Protein AF-V7HBQ2-F1 (afdb_monomer_lite)

Sequence (238 aa):
MDIHRTFAEVVVWEGGRLRHHGRVGMTRSGLEGFGRSLRRTVEVDVEATGNAMAVVRLLSPYVGRVIVANPMQMKAIAHAMIKTDKIDAGVLAQLHASGFLPEVWVPDERTERLRRLVARRNQVVRHRTRVKNEVHGILQAHLVPKGPHADLFSNRGAPGSSGRCFPTTSGPLSPATSGTSIAWPRIWLTSIATSPGQRLMMRKSGAFRRSPASMSSSRAVSSPRSATSGGSANRRSW

pLDDT: mean 71.41, std 26.7, range [25.83, 97.94]

Secondary structure (DSSP, 8-state):
-EE-SSEEEEEEEETTEEEEEEEEESSHHHHHHHHHHS-TT-EEEEE--TTHHHHHHHHTTTSSEEEEE-HHHHHHHSTT----HHHHHHHHHHHHHTT---EEPPPPHHHHHHHHHHHHHHHHHHHHHHHHHHHHHHHHHTTPPPPSSS-TTSTTTSTTSS---S---S------------PPP-----------------------------------------------------

Foldseek 3Di:
DEDDDFWAFDWDQDPNDIDGPGIFTPDLCRLLVVLQVDAQADEAEYEPDPCLVVSQVSNVVRYVYYWYAYPVVLCVVVPPDDDDSNVSNRSQNVCVVVVNGHTDDDDDPVVVVVVVVVVVVVVVVVVVVVVQVVVVVVCVVVVNDDPPDPGCPPPCNDPPNDPDDDPDPDDDDDDDDDDDDDDDDPDDDDDPDDDDDDDPDDDDDDDDDDDDDDDDDDDDDDDDDDDDDDDDDDDDDD

Structure (mmCIF, N/CA/C/O backbone):
data_AF-V7HBQ2-F1
#
_entry.id   AF-V7HBQ2-F1
#
loop_
_atom_site.group_PDB
_atom_site.id
_atom_site.type_symbol
_atom_site.label_atom_id
_atom_site.label_alt_id
_atom_site.label_comp_id
_atom_site.label_asym_id
_atom_site.label_entity_id
_atom_site.label_seq_id
_atom_site.pdbx_PDB_ins_code
_atom_site.Cartn_x
_atom_site.Cartn_y
_atom_site.Cartn_z
_atom_site.occupancy
_atom_site.B_iso_or_equiv
_atom_site.auth_seq_id
_atom_site.auth_comp_id
_atom_site.auth_asym_id
_atom_site.auth_atom_id
_atom_site.pdbx_PDB_model_num
ATOM 1 N N . MET A 1 1 ? -2.490 1.677 11.645 1.00 92.69 1 MET A N 1
ATOM 2 C CA . MET A 1 1 ? -1.171 1.010 11.715 1.00 92.69 1 MET A CA 1
ATOM 3 C C . MET A 1 1 ? -0.204 1.764 10.822 1.00 92.69 1 MET A C 1
ATOM 5 O O . MET A 1 1 ? -0.543 2.000 9.666 1.00 92.69 1 MET A O 1
ATOM 9 N N . ASP A 1 2 ? 0.974 2.112 11.333 1.00 91.31 2 ASP A N 1
ATOM 10 C CA . ASP A 1 2 ? 2.070 2.624 10.501 1.00 91.31 2 ASP A CA 1
ATOM 11 C C . ASP A 1 2 ? 2.998 1.466 10.104 1.00 91.31 2 ASP A C 1
ATOM 13 O O . ASP A 1 2 ? 3.387 0.659 10.951 1.00 91.31 2 ASP A O 1
ATOM 17 N N . ILE A 1 3 ? 3.278 1.313 8.808 1.00 91.81 3 ILE A N 1
ATOM 18 C CA . ILE A 1 3 ? 3.953 0.131 8.251 1.00 91.81 3 ILE A CA 1
ATOM 19 C C . ILE A 1 3 ? 5.409 0.461 7.926 1.00 91.81 3 ILE A C 1
ATOM 21 O O . ILE A 1 3 ? 5.693 1.228 7.005 1.00 91.81 3 ILE A O 1
ATOM 25 N N . HIS A 1 4 ? 6.336 -0.257 8.562 1.00 90.00 4 HIS A N 1
ATOM 26 C CA . HIS A 1 4 ? 7.754 -0.250 8.208 1.00 90.00 4 HIS A CA 1
ATOM 27 C C . HIS A 1 4 ? 8.180 -1.570 7.560 1.00 90.00 4 HIS A C 1
ATOM 29 O O . HIS A 1 4 ? 7.403 -2.499 7.337 1.00 90.00 4 HIS A O 1
ATOM 35 N N . ARG A 1 5 ? 9.470 -1.659 7.223 1.00 88.69 5 ARG A N 1
ATOM 36 C CA . ARG A 1 5 ? 10.040 -2.836 6.560 1.00 88.69 5 ARG A CA 1
ATOM 37 C C . ARG A 1 5 ? 9.989 -4.098 7.427 1.00 88.69 5 ARG A C 1
ATOM 39 O O . ARG A 1 5 ? 9.797 -5.179 6.882 1.00 88.69 5 ARG A O 1
ATOM 46 N N . THR A 1 6 ? 10.217 -3.976 8.735 1.00 92.75 6 THR A N 1
ATOM 47 C CA . THR A 1 6 ? 10.392 -5.119 9.655 1.00 92.75 6 THR A CA 1
ATOM 48 C C . THR A 1 6 ? 9.341 -5.187 10.757 1.00 92.75 6 THR A C 1
ATOM 50 O O . THR A 1 6 ? 9.130 -6.258 11.324 1.00 92.75 6 THR A O 1
ATOM 53 N N . PHE A 1 7 ? 8.630 -4.094 11.022 1.00 93.94 7 PHE A N 1
ATOM 54 C CA . PHE A 1 7 ? 7.538 -4.035 11.986 1.00 93.94 7 PHE A CA 1
ATOM 55 C C . PHE A 1 7 ? 6.457 -3.055 11.524 1.00 93.94 7 PHE A C 1
ATOM 57 O O . PHE A 1 7 ? 6.693 -2.233 10.642 1.00 93.94 7 PHE A O 1
ATOM 64 N N . ALA A 1 8 ? 5.281 -3.147 12.131 1.00 94.31 8 ALA A N 1
ATOM 65 C CA . ALA A 1 8 ? 4.231 -2.150 12.045 1.00 94.31 8 ALA A CA 1
ATOM 66 C C . ALA A 1 8 ? 3.909 -1.627 13.448 1.00 94.31 8 ALA A C 1
ATOM 68 O O . ALA A 1 8 ? 3.770 -2.420 14.385 1.00 94.31 8 ALA A O 1
ATOM 69 N N . GLU A 1 9 ? 3.804 -0.310 13.592 1.00 95.25 9 GLU A N 1
ATOM 70 C CA . GLU A 1 9 ? 3.371 0.341 14.826 1.00 95.25 9 GLU A CA 1
ATOM 71 C C . GLU A 1 9 ? 1.836 0.358 14.875 1.00 95.25 9 GLU A C 1
ATOM 73 O O . GLU A 1 9 ? 1.159 0.763 13.920 1.00 95.25 9 GLU A O 1
ATOM 78 N N . VAL A 1 10 ? 1.268 -0.113 15.985 1.00 95.75 10 VAL A N 1
ATOM 79 C CA . VAL A 1 10 ? -0.178 -0.268 16.157 1.00 95.75 10 VAL A CA 1
ATOM 80 C C . VAL A 1 10 ? -0.670 0.643 17.270 1.00 95.75 10 VAL A C 1
ATOM 82 O O . VAL A 1 10 ? -0.227 0.581 18.421 1.00 95.75 10 VAL A O 1
ATOM 85 N N . VAL A 1 11 ? -1.643 1.469 16.910 1.00 95.31 11 VAL A N 1
ATOM 86 C CA . VAL A 1 11 ? -2.411 2.314 17.817 1.00 95.31 11 VAL A CA 1
ATOM 87 C C . VAL A 1 11 ? -3.880 2.009 17.569 1.00 95.31 11 VAL A C 1
ATOM 89 O O . VAL A 1 11 ? -4.290 1.826 16.423 1.00 95.31 11 VAL A O 1
ATOM 92 N N . VAL A 1 12 ? -4.642 1.909 18.651 1.00 95.00 12 VAL A N 1
ATOM 93 C CA . VAL A 1 12 ? -6.067 1.582 18.643 1.00 95.00 12 VAL A CA 1
ATOM 94 C C . VAL A 1 12 ? -6.841 2.812 19.088 1.00 95.00 12 VAL A C 1
ATOM 96 O O . VAL A 1 12 ? -6.471 3.458 20.069 1.00 95.00 12 VAL A O 1
ATOM 99 N N . TRP A 1 13 ? -7.913 3.128 18.371 1.00 93.50 13 TRP A N 1
ATOM 100 C CA . TRP A 1 13 ? -8.905 4.104 18.798 1.00 93.50 13 TRP A CA 1
ATOM 101 C C . TRP A 1 13 ? -10.105 3.367 19.390 1.00 93.50 13 TRP A C 1
ATOM 103 O O . TRP A 1 13 ? -10.767 2.602 18.695 1.00 93.50 13 TRP A O 1
ATOM 113 N N . GLU A 1 14 ? -10.376 3.576 20.676 1.00 91.12 14 GLU A N 1
ATOM 114 C CA . GLU A 1 14 ? -11.465 2.910 21.394 1.00 91.12 14 GLU A CA 1
ATOM 115 C C . GLU A 1 14 ? -12.074 3.883 22.409 1.00 91.12 14 GLU A C 1
ATOM 117 O O . GLU A 1 14 ? -11.353 4.543 23.158 1.00 91.12 14 GLU A O 1
ATOM 122 N N . GLY A 1 15 ? -13.405 4.011 22.419 1.00 88.12 15 GLY A N 1
ATOM 123 C CA . GLY A 1 15 ? -14.107 4.872 23.381 1.00 88.12 15 GLY A CA 1
ATOM 124 C C . GLY A 1 15 ? -13.675 6.345 23.342 1.00 88.12 15 GLY A C 1
ATOM 125 O O . GLY A 1 15 ? -13.592 6.987 24.385 1.00 88.12 15 GLY A O 1
ATOM 126 N N . GLY A 1 16 ? -13.336 6.868 22.158 1.00 89.81 16 GLY A N 1
ATOM 127 C CA . GLY A 1 16 ? -12.889 8.255 21.989 1.00 89.81 16 GLY A CA 1
ATOM 128 C C . GLY A 1 16 ? -11.446 8.525 22.432 1.00 89.81 16 GLY A C 1
ATOM 129 O O . GLY A 1 16 ? -11.057 9.684 22.566 1.00 89.81 16 GLY A O 1
ATOM 130 N N . ARG A 1 17 ? -10.649 7.482 22.706 1.00 92.00 17 ARG A N 1
ATOM 131 C CA . ARG A 1 17 ? -9.264 7.618 23.176 1.00 92.00 17 ARG A CA 1
ATOM 132 C C . ARG A 1 17 ? -8.312 6.771 22.343 1.00 92.00 17 ARG A C 1
ATOM 134 O O . ARG A 1 17 ? -8.614 5.637 21.977 1.00 92.00 17 ARG A O 1
ATOM 141 N N . LEU A 1 18 ? -7.115 7.311 22.112 1.00 92.81 18 LEU A N 1
ATOM 142 C CA . LEU A 1 18 ? -5.998 6.553 21.558 1.00 92.81 18 LEU A CA 1
ATOM 143 C C . LEU A 1 18 ? -5.339 5.702 22.639 1.00 92.81 18 LEU A C 1
ATOM 145 O O . LEU A 1 18 ? -4.988 6.193 23.715 1.00 92.81 18 LEU A O 1
ATOM 149 N N . ARG A 1 19 ? -5.108 4.432 22.317 1.00 93.25 19 ARG A N 1
ATOM 150 C CA . ARG A 1 19 ? -4.337 3.493 23.128 1.00 93.25 19 ARG A CA 1
ATOM 151 C C . ARG A 1 19 ? -3.225 2.891 22.288 1.00 93.25 19 ARG A C 1
ATOM 153 O O . ARG A 1 19 ? -3.450 2.386 21.190 1.00 93.25 19 ARG A O 1
ATOM 160 N N . HIS A 1 20 ? -2.006 2.933 22.813 1.00 92.44 20 HIS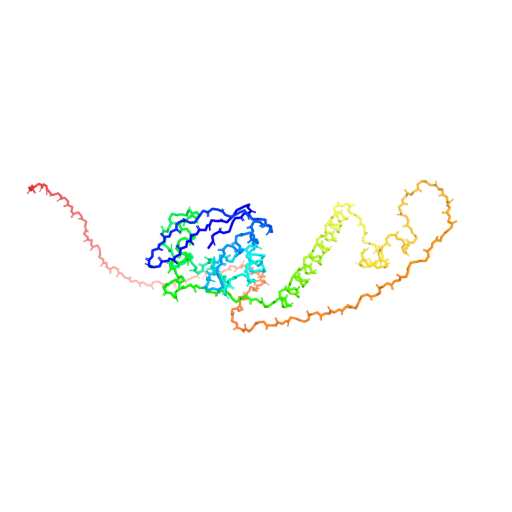 A N 1
ATOM 161 C CA . HIS A 1 20 ? -0.873 2.271 22.180 1.00 92.44 20 HIS A CA 1
ATOM 162 C C . HIS A 1 20 ? -1.001 0.756 22.366 1.00 92.44 20 HIS A C 1
ATOM 164 O O . HIS A 1 20 ? -1.112 0.287 23.495 1.00 92.44 20 HIS A O 1
ATOM 170 N N . HIS A 1 21 ? -1.016 0.006 21.263 1.00 92.94 21 HIS A N 1
ATOM 171 C CA . HIS A 1 21 ? -1.095 -1.457 21.293 1.00 92.94 21 HIS A CA 1
ATOM 172 C C . HIS A 1 21 ? 0.298 -2.100 21.249 1.00 92.94 21 HIS A C 1
ATOM 174 O O . HIS A 1 21 ? 0.517 -3.147 21.849 1.00 92.94 21 HIS A O 1
ATOM 180 N N . GLY A 1 22 ? 1.252 -1.473 20.554 1.00 94.25 22 GLY A N 1
ATOM 181 C CA . GLY A 1 22 ? 2.624 -1.965 20.428 1.00 94.25 22 GLY A CA 1
ATOM 182 C C . GLY A 1 22 ? 3.035 -2.208 18.981 1.00 94.25 22 GLY A C 1
ATOM 183 O O . GLY A 1 22 ? 2.469 -1.632 18.053 1.00 94.25 22 GLY A O 1
ATOM 184 N N . ARG A 1 23 ? 4.040 -3.067 18.792 1.00 96.25 23 ARG A N 1
ATOM 185 C CA . ARG A 1 23 ? 4.597 -3.411 17.478 1.00 96.25 23 ARG A CA 1
ATOM 186 C C . ARG A 1 23 ? 4.202 -4.814 17.053 1.00 96.25 23 ARG A C 1
ATOM 188 O O . ARG A 1 23 ? 4.234 -5.743 17.854 1.00 96.25 23 ARG A O 1
ATOM 195 N N . VAL A 1 24 ? 3.914 -4.971 15.767 1.00 96.50 24 VAL A N 1
ATOM 196 C CA . VAL A 1 24 ? 3.675 -6.267 15.121 1.00 96.50 24 VAL A CA 1
ATOM 197 C C . VAL A 1 24 ? 4.797 -6.529 14.125 1.00 96.50 24 VAL A C 1
ATOM 199 O O . VAL A 1 24 ? 5.139 -5.655 13.333 1.00 96.50 24 VAL A O 1
ATOM 202 N N . GLY A 1 25 ? 5.389 -7.723 14.146 1.00 96.25 25 GLY A N 1
ATOM 203 C CA . GLY A 1 25 ? 6.430 -8.093 13.186 1.00 96.25 25 GLY A CA 1
ATOM 204 C C . GLY A 1 25 ? 5.887 -8.144 11.756 1.00 96.25 25 GLY A C 1
ATOM 205 O O . GLY A 1 25 ? 4.840 -8.746 11.513 1.00 96.25 25 GLY A O 1
ATOM 206 N N . MET A 1 26 ? 6.614 -7.559 10.796 1.00 95.69 26 MET A N 1
ATOM 207 C CA . MET A 1 26 ? 6.220 -7.541 9.380 1.00 95.69 26 MET A CA 1
ATOM 208 C C . MET A 1 26 ? 6.564 -8.844 8.653 1.00 95.69 26 MET A C 1
ATOM 210 O O . MET A 1 26 ? 7.211 -8.870 7.607 1.00 95.69 26 MET A O 1
ATOM 214 N N . THR A 1 27 ? 6.101 -9.948 9.230 1.00 96.06 27 THR A N 1
ATOM 215 C CA . THR A 1 27 ? 6.162 -11.294 8.668 1.00 96.06 27 THR A CA 1
ATOM 216 C C . THR A 1 27 ? 4.746 -11.819 8.462 1.00 96.06 27 THR A C 1
ATOM 218 O O . THR A 1 27 ? 3.784 -11.326 9.054 1.00 96.06 27 THR A O 1
ATOM 221 N N . ARG A 1 28 ? 4.604 -12.853 7.628 1.00 95.50 28 ARG A N 1
ATOM 222 C CA . ARG A 1 28 ? 3.308 -13.504 7.418 1.00 95.50 28 ARG A CA 1
ATOM 223 C C . ARG A 1 28 ? 2.720 -14.030 8.729 1.00 95.50 28 ARG A C 1
ATOM 225 O O . ARG A 1 28 ? 1.579 -13.720 9.045 1.00 95.50 28 ARG A O 1
ATOM 232 N N . SER A 1 29 ? 3.511 -14.777 9.498 1.00 96.94 29 SER A N 1
ATOM 233 C CA . SER A 1 29 ? 3.087 -15.334 10.785 1.00 96.94 29 SER A CA 1
ATOM 234 C C . SER A 1 29 ? 2.783 -14.251 11.820 1.00 96.94 29 SER A C 1
ATOM 236 O O . SER A 1 29 ? 1.817 -14.393 12.563 1.00 96.94 29 SER A O 1
ATOM 238 N N . GLY A 1 30 ? 3.554 -13.157 11.842 1.00 96.94 30 GLY A N 1
ATOM 239 C CA . GLY A 1 30 ? 3.322 -12.023 12.737 1.00 96.94 30 GLY A CA 1
ATOM 240 C C . GLY A 1 30 ? 1.986 -11.336 12.466 1.00 96.94 30 GLY A C 1
ATOM 241 O O . GLY A 1 30 ? 1.198 -11.138 13.389 1.00 96.94 30 GLY A O 1
ATOM 242 N N . LEU A 1 31 ? 1.689 -11.045 11.197 1.00 97.19 31 LEU A N 1
ATOM 243 C CA . LEU A 1 31 ? 0.409 -10.453 10.806 1.00 97.19 31 LEU A CA 1
ATOM 244 C C . LEU A 1 31 ? -0.772 -11.402 10.987 1.00 97.19 31 LEU A C 1
ATOM 246 O O . LEU A 1 31 ? -1.817 -10.963 11.446 1.00 97.19 31 LEU A O 1
ATOM 250 N N . GLU A 1 32 ? -0.637 -12.683 10.640 1.00 97.12 32 GLU A N 1
ATOM 251 C CA . GLU A 1 32 ? -1.711 -13.660 10.860 1.00 97.12 32 GLU A CA 1
ATOM 252 C C . GLU A 1 32 ? -1.978 -13.865 12.357 1.00 97.12 32 GLU A C 1
ATOM 254 O O . GLU A 1 32 ? -3.132 -13.945 12.769 1.00 97.12 32 GLU A O 1
ATOM 259 N N . GLY A 1 33 ? -0.927 -13.917 13.183 1.00 97.44 33 GLY A N 1
ATOM 260 C CA . GLY A 1 33 ? -1.044 -13.977 14.641 1.00 97.44 33 GLY A CA 1
ATOM 261 C C . GLY A 1 33 ? -1.755 -12.751 15.208 1.00 97.44 33 GLY A C 1
ATOM 262 O O . GLY A 1 33 ? -2.699 -12.895 15.981 1.00 97.44 33 GLY A O 1
ATOM 263 N N . PHE A 1 34 ? -1.363 -11.556 14.759 1.00 97.12 34 PHE A N 1
ATOM 264 C CA . PHE A 1 34 ? -2.057 -10.319 15.109 1.00 97.12 34 PHE A CA 1
ATOM 265 C C . PHE A 1 34 ? -3.517 -10.343 14.643 1.00 97.12 34 PHE A C 1
ATOM 267 O O . PHE A 1 34 ? -4.410 -10.101 15.446 1.00 97.12 34 PHE A O 1
ATOM 274 N N . GLY A 1 35 ? -3.782 -10.732 13.395 1.00 97.06 35 GLY A N 1
ATOM 275 C CA . GLY A 1 35 ? -5.132 -10.850 12.845 1.00 97.06 35 GLY A CA 1
ATOM 276 C C . GLY A 1 35 ? -6.031 -11.762 13.680 1.00 97.06 35 GLY A C 1
ATOM 277 O O . GLY A 1 35 ? -7.140 -11.366 14.020 1.00 97.06 35 GLY A O 1
ATOM 278 N N . ARG A 1 36 ? -5.541 -12.933 14.112 1.00 97.31 36 ARG A N 1
ATOM 279 C CA . ARG A 1 36 ? -6.297 -13.854 14.987 1.00 97.31 36 ARG A CA 1
ATOM 280 C C . ARG A 1 36 ? -6.658 -13.265 16.354 1.00 97.31 36 ARG A C 1
ATOM 282 O O . ARG A 1 36 ? -7.606 -13.742 16.969 1.00 97.31 36 ARG A O 1
ATOM 289 N N . SER A 1 37 ? -5.916 -12.266 16.831 1.00 95.75 37 SER A N 1
ATOM 290 C CA . SER A 1 37 ? -6.223 -11.559 18.083 1.00 95.75 37 SER A CA 1
ATOM 291 C C . SER A 1 37 ? -7.314 -10.490 17.928 1.00 95.75 37 SER A C 1
ATOM 293 O O . SER A 1 37 ? -7.857 -10.017 18.926 1.00 95.75 37 SER A O 1
ATOM 295 N N . LEU A 1 38 ? -7.654 -10.115 16.690 1.00 95.69 38 LEU A N 1
ATOM 296 C CA . LEU A 1 38 ? -8.652 -9.093 16.380 1.00 95.69 38 LEU A CA 1
ATOM 297 C C . LEU A 1 38 ? -10.051 -9.695 16.197 1.00 95.69 38 LEU A C 1
ATOM 299 O O . LEU A 1 38 ? -10.230 -10.882 15.927 1.00 95.69 38 LEU A O 1
ATOM 303 N N . ARG A 1 39 ? -11.068 -8.837 16.319 1.00 94.12 39 ARG A N 1
ATOM 304 C CA . ARG A 1 39 ? -12.471 -9.177 16.044 1.00 94.12 39 ARG A CA 1
ATOM 305 C C . ARG A 1 39 ? -12.858 -8.721 14.636 1.00 94.12 39 ARG A C 1
ATOM 307 O O . ARG A 1 39 ? -12.354 -7.712 14.152 1.00 94.12 39 ARG A O 1
ATOM 314 N N . ARG A 1 40 ? -13.854 -9.379 14.031 1.00 94.19 40 ARG A N 1
ATOM 315 C CA . ARG A 1 40 ? -14.426 -8.990 12.722 1.00 94.19 40 ARG A CA 1
ATOM 316 C C . ARG A 1 40 ? -15.101 -7.614 12.706 1.00 94.19 40 ARG A C 1
ATOM 318 O O . ARG A 1 40 ? -15.447 -7.128 11.643 1.00 94.19 40 ARG A O 1
ATOM 325 N N . THR A 1 41 ? -15.310 -7.002 13.865 1.00 94.81 41 THR A N 1
ATOM 326 C CA . THR A 1 41 ? -15.839 -5.638 13.994 1.00 94.81 41 THR A CA 1
ATOM 327 C C . THR A 1 41 ? -14.746 -4.574 13.941 1.00 94.81 41 THR A C 1
ATOM 329 O O . THR A 1 41 ? -15.060 -3.393 13.899 1.00 94.81 41 THR A O 1
ATOM 332 N N . VAL A 1 42 ? -13.471 -4.971 13.996 1.00 94.94 42 VAL A N 1
ATOM 333 C CA . VAL A 1 42 ? -12.343 -4.040 13.942 1.00 94.94 42 VAL A CA 1
ATOM 334 C C . VAL A 1 42 ? -12.121 -3.612 12.500 1.00 94.94 42 VAL A C 1
ATOM 336 O O . VAL A 1 42 ? -12.135 -4.440 11.589 1.00 94.94 42 VAL A O 1
ATOM 339 N N . GLU A 1 43 ? -11.858 -2.329 12.308 1.00 96.19 43 GLU A N 1
ATOM 340 C CA . GLU A 1 43 ? -11.337 -1.786 11.062 1.00 96.19 43 GLU A CA 1
ATOM 341 C C . GLU A 1 43 ? -9.859 -1.451 11.250 1.00 96.19 43 GLU A C 1
ATOM 343 O O . GLU A 1 43 ? -9.430 -1.018 12.323 1.00 96.19 43 GLU A O 1
ATOM 348 N N . VAL A 1 44 ? -9.057 -1.734 10.227 1.00 96.31 44 VAL A N 1
ATOM 349 C CA . VAL A 1 44 ? -7.607 -1.546 10.275 1.00 96.31 44 VAL A CA 1
ATOM 350 C C . VAL A 1 44 ? -7.185 -0.570 9.200 1.00 96.31 44 VAL A C 1
ATOM 352 O O . VAL A 1 44 ? -7.227 -0.878 8.012 1.00 96.31 44 VAL A O 1
ATOM 355 N N . ASP A 1 45 ? -6.681 0.571 9.638 1.00 95.12 45 ASP A N 1
ATOM 356 C CA . ASP A 1 45 ? -6.176 1.601 8.745 1.00 95.12 45 ASP A CA 1
ATOM 357 C C . ASP A 1 45 ? -4.682 1.400 8.488 1.00 95.12 45 ASP A C 1
ATOM 359 O O . ASP A 1 45 ? -3.906 1.136 9.416 1.00 95.12 45 ASP A O 1
ATOM 363 N N . VAL A 1 46 ? -4.252 1.564 7.240 1.00 94.62 46 VAL A N 1
ATOM 364 C CA . VAL A 1 46 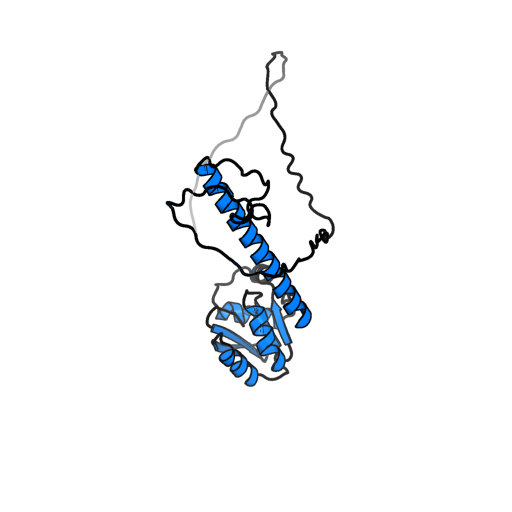? -2.845 1.501 6.826 1.00 94.62 46 VAL A CA 1
ATOM 365 C C . VAL A 1 46 ? -2.521 2.606 5.827 1.00 94.62 46 VAL A C 1
ATOM 367 O O . VAL A 1 46 ? -3.337 2.948 4.980 1.00 94.62 46 VAL A O 1
ATOM 370 N N . GLU A 1 47 ? -1.308 3.149 5.865 1.00 91.69 47 GLU A N 1
ATOM 371 C CA . GLU A 1 47 ? -0.840 4.068 4.823 1.00 91.69 47 GLU A CA 1
ATOM 372 C C . GLU A 1 47 ? -0.568 3.315 3.507 1.00 91.69 47 GLU A C 1
ATOM 374 O O . GLU A 1 47 ? -0.056 2.188 3.516 1.00 91.69 47 GLU A O 1
ATOM 379 N N . ALA A 1 48 ? -0.864 3.943 2.361 1.00 88.31 48 ALA A N 1
ATOM 380 C CA . ALA A 1 48 ? -0.518 3.428 1.036 1.00 88.31 48 ALA A CA 1
ATOM 381 C C . ALA A 1 48 ? 1.008 3.390 0.823 1.00 88.31 48 ALA A C 1
ATOM 383 O O . ALA A 1 48 ? 1.609 4.261 0.193 1.00 88.31 48 ALA A O 1
ATOM 384 N N . THR A 1 49 ? 1.633 2.334 1.334 1.00 86.62 49 THR A N 1
ATOM 385 C CA . THR A 1 49 ? 3.056 2.017 1.187 1.00 86.62 49 THR A CA 1
ATOM 386 C C . THR A 1 49 ? 3.255 0.791 0.293 1.00 86.62 49 THR A C 1
ATOM 388 O O . THR A 1 49 ? 2.308 0.079 -0.052 1.00 86.62 49 THR A O 1
ATOM 391 N N . GLY A 1 50 ? 4.507 0.492 -0.075 1.00 82.88 50 GLY A N 1
ATOM 392 C CA . GLY A 1 50 ? 4.830 -0.652 -0.942 1.00 82.88 50 GLY A CA 1
ATOM 393 C C . GLY A 1 50 ? 4.350 -2.012 -0.410 1.00 82.88 50 GLY A C 1
ATOM 394 O O . GLY A 1 50 ? 4.064 -2.909 -1.202 1.00 82.88 50 GLY A O 1
ATOM 395 N N . ASN A 1 51 ? 4.203 -2.154 0.912 1.00 88.44 51 ASN A N 1
ATOM 396 C CA . ASN A 1 51 ? 3.776 -3.396 1.562 1.00 88.44 51 ASN A CA 1
ATOM 397 C C . ASN A 1 51 ? 2.280 -3.419 1.919 1.00 88.44 51 ASN A C 1
ATOM 399 O O . ASN A 1 51 ? 1.783 -4.466 2.336 1.00 88.44 51 ASN A O 1
ATOM 403 N N . ALA A 1 52 ? 1.547 -2.314 1.734 1.00 92.00 52 ALA A N 1
ATOM 404 C CA . ALA A 1 52 ? 0.163 -2.172 2.193 1.00 92.00 52 ALA A CA 1
ATOM 405 C C . ALA A 1 52 ? -0.755 -3.285 1.668 1.00 92.00 52 ALA A C 1
ATOM 407 O O . ALA A 1 52 ? -1.483 -3.904 2.436 1.00 92.00 52 ALA A O 1
ATOM 408 N N . MET A 1 53 ? -0.647 -3.643 0.384 1.00 91.62 53 MET A N 1
ATOM 409 C CA . MET A 1 53 ? -1.470 -4.717 -0.189 1.00 91.62 53 MET A CA 1
ATOM 410 C C . MET A 1 53 ? -1.182 -6.101 0.408 1.00 91.62 53 MET A C 1
ATOM 412 O O . MET A 1 53 ? -2.056 -6.966 0.415 1.00 91.62 53 MET A O 1
ATOM 416 N N . ALA A 1 54 ? 0.033 -6.344 0.909 1.00 92.44 54 ALA A N 1
ATOM 417 C CA . ALA A 1 54 ? 0.323 -7.578 1.635 1.00 92.44 54 ALA A CA 1
ATOM 418 C C . ALA A 1 54 ? -0.378 -7.603 2.996 1.00 92.44 54 ALA A C 1
ATOM 420 O O . ALA A 1 54 ? -0.914 -8.645 3.367 1.00 92.44 54 ALA A O 1
ATOM 421 N N . VAL A 1 55 ? -0.425 -6.461 3.688 1.00 95.06 55 VAL A N 1
ATOM 422 C CA . VAL A 1 55 ? -1.175 -6.309 4.941 1.00 95.06 55 VAL A CA 1
ATOM 423 C C . VAL A 1 55 ? -2.670 -6.497 4.702 1.00 95.06 55 VAL A C 1
ATOM 425 O O . VAL A 1 55 ? -3.277 -7.305 5.395 1.00 95.06 55 VAL A O 1
ATOM 428 N N . VAL A 1 56 ? -3.232 -5.847 3.673 1.00 94.88 56 VAL A N 1
ATOM 429 C CA . VAL A 1 56 ? -4.633 -6.029 3.253 1.00 94.88 56 VAL A CA 1
ATOM 430 C C . VAL A 1 56 ? -4.947 -7.515 3.095 1.00 94.88 56 VAL A C 1
ATOM 432 O O . VAL A 1 56 ? -5.779 -8.041 3.823 1.00 94.88 56 VAL A O 1
ATOM 435 N N . ARG A 1 57 ? -4.215 -8.235 2.234 1.00 93.00 57 ARG A N 1
ATOM 436 C CA . ARG A 1 57 ? -4.472 -9.668 1.999 1.00 93.00 57 ARG A CA 1
ATOM 437 C C . ARG A 1 57 ? -4.406 -10.526 3.263 1.00 93.00 57 ARG A C 1
ATOM 439 O O . ARG A 1 57 ? -5.159 -11.486 3.371 1.00 93.00 57 ARG A O 1
ATOM 446 N N . LEU A 1 58 ? -3.477 -10.231 4.172 1.00 95.44 58 LEU A N 1
ATOM 447 C CA . LEU A 1 58 ? -3.264 -11.049 5.367 1.00 95.44 58 LEU A CA 1
ATOM 448 C C . LEU A 1 58 ? -4.246 -10.726 6.494 1.00 95.44 58 LEU A C 1
ATOM 450 O O . LEU A 1 58 ? -4.592 -11.632 7.243 1.00 95.44 58 LEU A O 1
ATOM 454 N N . LEU A 1 59 ? -4.702 -9.478 6.618 1.00 96.62 59 LEU A N 1
ATOM 455 C CA . LEU A 1 59 ? -5.607 -9.067 7.694 1.00 96.62 59 LEU A CA 1
ATOM 456 C C . LEU A 1 59 ? -7.086 -9.132 7.304 1.00 96.62 59 LEU A C 1
ATOM 458 O O . LEU A 1 59 ? -7.901 -9.440 8.172 1.00 96.62 59 LEU A O 1
ATOM 462 N N . SER A 1 60 ? -7.442 -8.926 6.029 1.00 95.06 60 SER A N 1
ATOM 463 C CA . SER A 1 60 ? -8.836 -8.954 5.550 1.00 95.06 60 SER A CA 1
ATOM 464 C C . SER A 1 60 ? -9.661 -10.170 6.006 1.00 95.06 60 SER A C 1
ATOM 466 O O . SER A 1 60 ? -10.839 -9.983 6.293 1.00 95.06 60 SER A O 1
ATOM 468 N N . PRO A 1 61 ? -9.117 -11.399 6.135 1.00 95.38 61 PRO A N 1
ATOM 469 C CA . PRO A 1 61 ? -9.896 -12.532 6.637 1.00 95.38 61 PRO A CA 1
ATOM 470 C C . PRO A 1 61 ? -10.344 -12.413 8.102 1.00 95.38 61 PRO A C 1
ATOM 472 O O . PRO A 1 61 ? -11.300 -13.092 8.487 1.00 95.38 61 PRO A O 1
ATOM 475 N N . TYR A 1 62 ? -9.662 -11.597 8.911 1.00 96.88 62 TYR A N 1
ATOM 476 C CA . TYR A 1 62 ? -9.830 -11.525 10.367 1.00 96.88 62 TYR A CA 1
ATOM 477 C C . TYR A 1 62 ? -10.594 -10.284 10.846 1.00 96.88 62 TYR A C 1
ATOM 479 O O . TYR A 1 62 ? -11.217 -10.316 11.906 1.00 96.88 62 TYR A O 1
ATOM 487 N N . VAL A 1 63 ? -10.560 -9.205 10.066 1.00 97.06 63 VAL A N 1
ATOM 488 C CA . VAL A 1 63 ? -11.118 -7.893 10.427 1.00 97.06 63 VAL A CA 1
ATOM 489 C C . VAL A 1 63 ? -12.329 -7.557 9.557 1.00 97.06 63 VAL A C 1
ATOM 491 O O . VAL A 1 63 ? -12.594 -8.248 8.574 1.00 97.06 63 VAL A O 1
ATOM 494 N N . GLY A 1 64 ? -13.083 -6.521 9.918 1.00 96.06 64 GLY A N 1
ATOM 495 C CA . GLY A 1 64 ? -14.238 -6.077 9.132 1.00 96.06 64 GLY A CA 1
ATOM 496 C C . GLY A 1 64 ? -13.804 -5.450 7.814 1.00 96.06 64 GLY A C 1
ATOM 497 O O . GLY A 1 64 ? -14.312 -5.794 6.747 1.00 96.06 64 GLY A O 1
ATOM 498 N N . ARG A 1 65 ? -12.798 -4.574 7.885 1.00 94.94 65 ARG A N 1
ATOM 499 C CA . ARG A 1 65 ? -12.232 -3.891 6.722 1.00 94.94 65 ARG A CA 1
ATOM 500 C C . ARG A 1 65 ? -10.773 -3.524 6.964 1.00 94.94 65 ARG A C 1
ATOM 502 O O . ARG A 1 65 ? -10.381 -3.204 8.083 1.00 94.94 65 ARG A O 1
ATOM 509 N N . VAL A 1 66 ? -9.975 -3.553 5.898 1.00 95.75 66 VAL A N 1
ATOM 510 C CA . VAL A 1 66 ? -8.654 -2.913 5.875 1.00 95.75 66 VAL A CA 1
ATOM 511 C C . VAL A 1 66 ? -8.748 -1.707 4.954 1.00 95.75 66 VAL A C 1
ATOM 513 O O . VAL A 1 66 ? -9.092 -1.857 3.780 1.00 95.75 66 VAL A O 1
ATOM 516 N N . ILE A 1 67 ? -8.462 -0.526 5.485 1.00 95.38 67 ILE A N 1
ATOM 517 C CA . ILE A 1 67 ? -8.596 0.747 4.783 1.00 95.38 67 ILE A CA 1
ATOM 518 C C . ILE A 1 67 ? -7.199 1.268 4.476 1.00 95.38 67 ILE A C 1
ATOM 520 O O . ILE A 1 67 ? -6.324 1.305 5.338 1.00 95.38 67 ILE A O 1
ATOM 524 N N . VAL A 1 68 ? -6.971 1.642 3.220 1.00 95.31 68 VAL A N 1
ATOM 525 C CA . VAL A 1 68 ? -5.676 2.146 2.761 1.00 95.31 68 VAL A CA 1
ATOM 526 C C . VAL A 1 68 ? -5.784 3.655 2.584 1.00 95.31 68 VAL A C 1
ATOM 528 O O . VAL A 1 68 ? -6.556 4.109 1.750 1.00 95.31 68 VAL A O 1
ATOM 531 N N . ALA A 1 69 ? -5.015 4.434 3.337 1.00 93.38 69 ALA A N 1
ATOM 532 C CA . ALA A 1 69 ? -5.043 5.892 3.304 1.00 93.38 69 ALA A CA 1
ATOM 533 C C . ALA A 1 69 ? -4.004 6.476 2.334 1.00 93.38 69 ALA A C 1
ATOM 535 O O . ALA A 1 69 ? -2.890 5.959 2.206 1.00 93.38 69 ALA A O 1
ATOM 536 N N . ASN A 1 70 ? -4.339 7.587 1.673 1.00 90.56 70 ASN A N 1
ATOM 537 C CA . ASN A 1 70 ? -3.432 8.300 0.776 1.00 90.56 70 ASN A CA 1
ATOM 538 C C . ASN A 1 70 ? -2.435 9.162 1.573 1.00 90.56 70 ASN A C 1
ATOM 540 O O . ASN A 1 70 ? -2.829 10.201 2.109 1.00 90.56 70 ASN A O 1
ATOM 544 N N . PRO A 1 71 ? -1.132 8.834 1.575 1.00 84.31 71 PRO A N 1
ATOM 545 C CA . PRO A 1 71 ? -0.146 9.538 2.389 1.00 84.31 71 PRO A CA 1
ATOM 546 C C . PRO A 1 71 ? 0.063 10.999 2.022 1.00 84.31 71 PRO A C 1
ATOM 548 O O . PRO A 1 71 ? 0.387 11.817 2.882 1.00 84.31 71 PRO A O 1
ATOM 551 N N . MET A 1 72 ? -0.085 11.346 0.743 1.00 84.62 72 MET A N 1
ATOM 552 C CA . MET A 1 72 ? 0.121 12.721 0.292 1.00 84.62 72 MET A CA 1
ATOM 553 C C . MET A 1 72 ? -0.995 13.631 0.796 1.00 84.62 72 MET A C 1
ATOM 555 O O . MET A 1 72 ? -0.722 14.728 1.272 1.00 84.62 72 MET A O 1
ATOM 559 N N . GLN A 1 73 ? -2.238 13.153 0.729 1.00 83.94 73 GLN A N 1
ATOM 560 C CA . GLN A 1 73 ? -3.394 13.886 1.243 1.00 83.94 73 GLN A CA 1
ATOM 561 C C . GLN A 1 73 ? -3.389 13.915 2.774 1.00 83.94 73 GLN A C 1
ATOM 563 O O . GLN A 1 73 ? -3.666 14.952 3.362 1.00 83.94 73 GLN A O 1
ATOM 568 N N . MET A 1 74 ? -2.973 12.823 3.420 1.00 83.75 74 MET A N 1
ATOM 569 C CA . MET A 1 74 ? -2.866 12.754 4.878 1.00 83.75 74 MET A CA 1
ATOM 570 C C . MET A 1 74 ? -1.867 13.792 5.420 1.00 83.75 74 MET A C 1
ATOM 572 O O . MET A 1 74 ? -2.197 14.550 6.326 1.00 83.75 74 MET A O 1
ATOM 576 N N . LYS A 1 75 ? -0.691 13.936 4.788 1.00 80.38 75 LYS A N 1
ATOM 577 C CA . LYS A 1 75 ? 0.293 14.984 5.135 1.00 80.38 75 LYS A CA 1
ATOM 578 C C . LYS A 1 75 ? -0.214 16.409 4.916 1.00 80.38 75 LYS A C 1
ATOM 580 O O . LYS A 1 75 ? 0.217 17.303 5.636 1.00 80.38 75 LYS A O 1
ATOM 585 N N . ALA A 1 76 ? -1.090 16.617 3.934 1.00 80.06 76 ALA A N 1
ATOM 586 C CA . ALA A 1 76 ? -1.713 17.915 3.693 1.00 80.06 76 ALA A CA 1
ATOM 587 C C . ALA A 1 76 ? -2.771 18.260 4.756 1.00 80.06 76 ALA A C 1
ATOM 589 O O . ALA A 1 76 ? -2.999 19.427 5.046 1.00 80.06 76 ALA A O 1
ATOM 590 N N . ILE A 1 77 ? -3.408 17.257 5.363 1.00 76.50 77 ILE A N 1
ATOM 591 C CA . ILE A 1 77 ? -4.373 17.459 6.453 1.00 76.50 77 ILE A CA 1
ATOM 592 C C . ILE A 1 77 ? -3.641 17.613 7.794 1.00 76.50 77 ILE A C 1
ATOM 594 O O . ILE A 1 77 ? -3.968 18.484 8.592 1.00 76.50 77 ILE A O 1
ATOM 598 N N . ALA A 1 78 ? -2.601 16.810 8.025 1.00 73.88 78 ALA A N 1
ATOM 599 C CA . ALA A 1 78 ? -1.831 16.770 9.268 1.00 73.88 78 ALA A CA 1
ATOM 600 C C . ALA A 1 78 ? -0.603 17.711 9.267 1.00 73.88 78 ALA A C 1
ATOM 602 O O . ALA A 1 78 ? 0.419 17.402 9.890 1.00 73.88 78 ALA A O 1
ATOM 603 N N . HIS A 1 79 ? -0.678 18.842 8.548 1.00 60.00 79 HIS A N 1
ATOM 604 C CA . HIS A 1 79 ? 0.381 19.855 8.443 1.00 60.00 79 HIS A CA 1
ATOM 605 C C . HIS A 1 79 ? 0.793 20.381 9.834 1.00 60.00 79 HIS A C 1
ATOM 607 O O . HIS A 1 79 ? 0.175 21.316 10.322 1.00 60.00 79 HIS A O 1
ATOM 613 N N . ALA A 1 80 ? 1.812 19.768 10.458 1.00 54.41 80 ALA A N 1
ATOM 614 C CA . ALA A 1 80 ? 2.651 20.265 11.575 1.00 54.41 80 ALA A CA 1
ATOM 615 C C . ALA A 1 80 ? 3.227 19.138 12.457 1.00 54.41 80 ALA A C 1
ATOM 617 O O . ALA A 1 80 ? 3.947 19.419 13.414 1.00 54.41 80 ALA A O 1
ATOM 618 N N . MET A 1 81 ? 2.923 17.865 12.195 1.00 59.31 81 MET A N 1
ATOM 619 C CA . MET A 1 81 ? 3.283 16.826 13.157 1.00 59.31 81 MET A CA 1
ATOM 620 C C . MET A 1 81 ? 4.765 16.445 13.163 1.00 59.31 81 MET A C 1
ATOM 622 O O . MET A 1 81 ? 5.380 16.201 12.123 1.00 59.31 81 MET A O 1
ATOM 626 N N . ILE A 1 82 ? 5.308 16.318 14.378 1.00 65.00 82 ILE A N 1
ATOM 627 C CA . ILE A 1 82 ? 6.585 15.654 14.632 1.00 65.00 82 ILE A CA 1
ATOM 628 C C . ILE A 1 82 ? 6.427 14.194 14.211 1.00 65.00 82 ILE A C 1
ATOM 630 O O . ILE A 1 82 ? 5.654 13.439 14.802 1.00 65.00 82 ILE A O 1
ATOM 634 N N . LYS A 1 83 ? 7.170 13.820 13.171 1.00 65.56 83 LYS A N 1
ATOM 635 C CA . LYS A 1 83 ? 7.100 12.503 12.554 1.00 65.56 83 LYS A CA 1
ATOM 636 C C . LYS A 1 83 ? 7.666 11.439 13.491 1.00 65.56 83 LYS A C 1
ATOM 638 O O . LYS A 1 83 ? 8.881 11.285 13.599 1.00 65.56 83 LYS A O 1
ATOM 643 N N . THR A 1 84 ? 6.786 10.707 14.163 1.00 76.44 84 THR A N 1
ATOM 644 C CA . THR A 1 84 ? 7.145 9.471 14.866 1.00 76.44 84 THR A CA 1
ATOM 645 C C . THR A 1 84 ? 6.102 8.412 14.559 1.00 76.44 84 THR A C 1
ATOM 647 O O . THR A 1 84 ? 4.915 8.725 14.520 1.00 76.44 84 THR A O 1
ATOM 650 N N . ASP A 1 85 ? 6.535 7.162 14.414 1.00 78.62 85 ASP A N 1
ATOM 651 C CA . ASP A 1 85 ? 5.688 6.032 14.001 1.00 78.62 85 ASP A CA 1
ATOM 652 C C . ASP A 1 85 ? 4.401 5.904 14.853 1.00 78.62 85 ASP A C 1
ATOM 654 O O . ASP A 1 85 ? 3.317 5.584 14.363 1.00 78.62 85 ASP A O 1
ATOM 658 N N . LYS A 1 86 ? 4.493 6.217 16.157 1.00 83.12 86 LYS A N 1
ATOM 659 C CA . LYS A 1 86 ? 3.353 6.210 17.094 1.00 83.12 86 LYS A CA 1
ATOM 660 C C . LYS A 1 86 ? 2.372 7.350 16.841 1.00 83.12 86 LYS A C 1
ATOM 662 O O . LYS A 1 86 ? 1.161 7.143 16.904 1.00 83.12 86 LYS A O 1
ATOM 667 N N . ILE A 1 87 ? 2.897 8.551 16.607 1.00 81.12 87 ILE A N 1
ATOM 668 C CA . ILE A 1 87 ? 2.095 9.745 16.329 1.00 81.12 87 ILE A CA 1
ATOM 669 C C . ILE A 1 87 ? 1.410 9.587 14.964 1.00 81.12 87 ILE A C 1
ATOM 671 O O . ILE A 1 87 ? 0.210 9.838 14.862 1.00 81.12 87 ILE A O 1
ATOM 675 N N . ASP A 1 88 ? 2.129 9.076 13.961 1.00 82.94 88 ASP A N 1
ATOM 676 C CA . ASP A 1 88 ? 1.615 8.837 12.609 1.00 82.94 88 ASP A CA 1
ATOM 677 C C . ASP A 1 88 ? 0.472 7.800 12.632 1.00 82.94 88 ASP A C 1
ATOM 679 O O . ASP A 1 88 ? -0.622 8.067 12.123 1.00 82.94 88 ASP A O 1
ATOM 683 N N . ALA A 1 89 ? 0.656 6.664 13.321 1.00 87.50 89 ALA A N 1
ATOM 684 C CA . ALA A 1 89 ? -0.403 5.666 13.506 1.00 87.50 89 ALA A CA 1
ATOM 685 C C . ALA A 1 89 ? -1.610 6.208 14.298 1.00 87.50 89 ALA A C 1
ATOM 687 O O . ALA A 1 89 ? -2.752 5.840 14.010 1.00 87.50 89 ALA A O 1
ATOM 688 N N . GLY A 1 90 ? -1.370 7.072 15.289 1.00 88.94 90 GLY A N 1
ATOM 689 C CA . GLY A 1 90 ? -2.421 7.690 16.094 1.00 88.94 90 GLY A CA 1
ATOM 690 C C . GLY A 1 90 ? -3.241 8.728 15.330 1.00 88.94 90 GLY A C 1
ATOM 691 O O . GLY A 1 90 ? -4.457 8.793 15.505 1.00 88.94 90 GLY A O 1
ATOM 692 N N . VAL A 1 91 ? -2.621 9.527 14.461 1.00 88.88 91 VAL A N 1
ATOM 693 C CA . VAL A 1 91 ? -3.361 10.472 13.610 1.00 88.88 91 VAL A CA 1
ATOM 694 C C . VAL A 1 91 ? -4.162 9.771 12.543 1.00 88.88 91 VAL A C 1
ATOM 696 O O . VAL A 1 91 ? -5.304 10.148 12.308 1.00 88.88 91 VAL A O 1
ATOM 699 N N . LEU A 1 92 ? -3.613 8.716 11.956 1.00 89.00 92 LEU A N 1
ATOM 700 C CA . LEU A 1 92 ? -4.347 7.888 11.014 1.00 89.00 92 LEU A CA 1
ATOM 701 C C . LEU A 1 92 ? -5.647 7.343 11.646 1.00 89.00 92 LEU A C 1
ATOM 703 O O . LEU A 1 92 ? -6.715 7.491 11.057 1.00 89.00 92 LEU A O 1
ATOM 707 N N . ALA A 1 93 ? -5.584 6.832 12.882 1.00 90.38 93 ALA A N 1
ATOM 708 C CA . ALA A 1 93 ? -6.768 6.366 13.610 1.00 90.38 93 ALA A CA 1
ATOM 709 C C . ALA A 1 93 ? -7.755 7.501 13.964 1.00 90.38 93 ALA A C 1
ATOM 711 O O . ALA A 1 93 ? -8.966 7.325 13.858 1.00 90.38 93 ALA A O 1
ATOM 712 N N . GLN A 1 94 ? -7.261 8.684 14.349 1.00 90.75 94 GLN A N 1
ATOM 713 C CA . GLN A 1 94 ? -8.111 9.854 14.626 1.00 90.75 94 GLN A CA 1
ATOM 714 C C . GLN A 1 94 ? -8.821 10.385 13.373 1.00 90.75 94 GLN A C 1
ATOM 716 O O . GLN A 1 94 ? -10.000 10.739 13.429 1.00 90.75 94 GLN A O 1
ATOM 721 N N . LEU A 1 95 ? -8.124 10.448 12.237 1.00 91.25 95 LEU A N 1
ATOM 722 C CA . LEU A 1 95 ? -8.708 10.886 10.968 1.00 91.25 95 LEU A CA 1
ATOM 723 C C . LEU A 1 95 ? -9.802 9.934 10.503 1.00 91.25 95 LEU A C 1
ATOM 725 O O . LEU A 1 95 ? -10.828 10.382 9.995 1.00 91.25 95 LEU A O 1
ATOM 729 N N . HIS A 1 96 ? -9.614 8.635 10.722 1.00 91.56 96 HIS A N 1
ATOM 730 C CA . HIS A 1 96 ? -10.660 7.666 10.449 1.00 91.56 96 HIS A CA 1
ATOM 731 C C . HIS A 1 96 ? -11.862 7.849 11.377 1.00 91.56 96 HIS A C 1
ATOM 733 O O . HIS A 1 96 ? -12.980 8.023 10.898 1.00 91.56 96 HIS A O 1
ATOM 739 N N . ALA A 1 97 ? -11.630 7.927 12.689 1.00 90.31 97 ALA A N 1
ATOM 740 C CA . ALA A 1 97 ? -12.695 8.128 13.670 1.00 90.31 97 ALA A CA 1
ATOM 741 C C . ALA A 1 97 ? -13.497 9.426 13.457 1.00 90.31 97 ALA A C 1
ATOM 743 O O . ALA A 1 97 ? -14.659 9.501 13.846 1.00 90.31 97 ALA A O 1
ATOM 744 N N . SER A 1 98 ? -12.886 10.444 12.846 1.00 90.44 98 SER A N 1
ATOM 745 C CA . SER A 1 98 ? -13.528 11.722 12.512 1.00 90.44 98 SER A CA 1
ATOM 746 C C . SER A 1 98 ? -14.144 11.772 11.107 1.00 90.44 98 SER A C 1
ATOM 748 O O . SER A 1 98 ? -14.746 12.782 10.754 1.00 90.44 98 SER A O 1
ATOM 750 N N . GLY A 1 99 ? -14.027 10.706 10.305 1.00 90.06 99 GLY A N 1
ATOM 751 C CA . GLY A 1 99 ? -14.593 10.635 8.953 1.00 90.06 99 GLY A CA 1
ATOM 752 C C . GLY A 1 99 ? -13.826 11.426 7.885 1.00 90.06 99 GLY A C 1
ATOM 753 O O . GLY A 1 99 ? -14.342 11.622 6.787 1.00 90.06 99 GLY A O 1
ATOM 754 N N . PHE A 1 100 ? -12.599 11.869 8.174 1.00 88.56 100 PHE A N 1
ATOM 755 C CA . PHE A 1 100 ? -11.761 12.661 7.261 1.00 88.56 100 PHE A CA 1
ATOM 756 C C . PHE A 1 100 ? -10.595 11.867 6.657 1.00 88.56 100 PHE A C 1
ATOM 758 O O . PHE A 1 100 ? -9.686 12.455 6.068 1.00 88.56 100 PHE A O 1
ATOM 765 N N . LEU A 1 101 ? -10.579 10.538 6.801 1.00 90.81 101 LEU A N 1
ATOM 766 C CA . LEU A 1 101 ? -9.502 9.714 6.258 1.00 90.81 101 LEU A CA 1
ATOM 767 C C . LEU A 1 101 ? -9.561 9.688 4.718 1.00 90.81 101 LEU A C 1
ATOM 769 O O . LEU A 1 101 ? -10.553 9.226 4.150 1.00 90.81 101 LEU A O 1
ATOM 773 N N . PRO A 1 102 ? -8.502 10.128 4.011 1.00 89.56 102 PRO A N 1
ATOM 774 C CA . PRO A 1 102 ? -8.465 10.061 2.557 1.00 89.56 102 PRO A CA 1
ATOM 775 C C . PRO A 1 102 ? -8.220 8.620 2.094 1.00 89.56 102 PRO A C 1
ATOM 777 O O . PRO A 1 102 ? -7.073 8.184 1.964 1.00 89.56 102 PRO A O 1
ATOM 780 N N . GLU A 1 103 ? -9.292 7.868 1.855 1.00 92.81 103 GLU A N 1
ATOM 781 C CA . GLU A 1 103 ? -9.213 6.472 1.425 1.00 92.81 103 GLU A CA 1
ATOM 782 C C . GLU A 1 103 ? -8.747 6.316 -0.033 1.00 92.81 103 GLU A C 1
ATOM 784 O O . GLU A 1 103 ? -9.118 7.064 -0.941 1.00 92.81 103 GLU A O 1
ATOM 789 N N . VAL A 1 104 ? -7.955 5.276 -0.276 1.00 92.31 104 VAL A N 1
ATOM 790 C CA . VAL A 1 104 ? -7.546 4.807 -1.597 1.00 92.31 104 VAL A CA 1
ATOM 791 C C . VAL A 1 104 ? -8.349 3.562 -1.939 1.00 92.31 104 VAL A C 1
ATOM 793 O O . VAL A 1 104 ? -8.496 2.647 -1.130 1.00 92.31 104 VAL A O 1
ATOM 796 N N . TRP A 1 105 ? -8.818 3.493 -3.182 1.00 92.06 105 TRP A N 1
ATOM 797 C CA . TRP A 1 105 ? -9.492 2.307 -3.692 1.00 92.06 105 TRP A CA 1
ATOM 798 C C . TRP A 1 105 ? -8.580 1.071 -3.648 1.00 92.06 105 TRP A C 1
ATOM 800 O O . TRP A 1 105 ? -7.481 1.063 -4.215 1.00 92.06 105 TRP A O 1
ATOM 810 N N . VAL A 1 106 ? -9.075 0.006 -3.019 1.00 91.75 106 VAL A N 1
ATOM 811 C CA . VAL A 1 106 ? -8.393 -1.284 -2.897 1.00 91.75 106 VAL A CA 1
ATOM 812 C C . VAL A 1 106 ? -8.999 -2.267 -3.912 1.00 91.75 106 VAL A C 1
ATOM 814 O O . VAL A 1 106 ? -10.201 -2.521 -3.849 1.00 91.75 106 VAL A O 1
ATOM 817 N N . PRO A 1 107 ? -8.215 -2.820 -4.860 1.00 89.94 107 PRO A N 1
ATOM 818 C CA . PRO A 1 107 ? -8.711 -3.825 -5.801 1.00 89.94 107 PRO A CA 1
ATOM 819 C C . PRO A 1 107 ? -9.082 -5.136 -5.104 1.00 89.94 107 PRO A C 1
ATOM 821 O O . PRO A 1 107 ? -8.437 -5.526 -4.131 1.00 89.94 107 PRO A O 1
ATOM 824 N N . ASP A 1 108 ? -10.025 -5.877 -5.687 1.00 90.12 108 ASP A N 1
ATOM 825 C CA . ASP A 1 108 ? -10.229 -7.290 -5.361 1.00 90.12 108 ASP A CA 1
ATOM 826 C C . ASP A 1 108 ? -8.994 -8.138 -5.731 1.00 90.12 108 ASP A C 1
ATOM 828 O O . ASP A 1 108 ? -8.129 -7.725 -6.514 1.00 90.12 108 ASP A O 1
ATOM 832 N N . GLU A 1 109 ? -8.919 -9.359 -5.198 1.00 86.81 109 GLU A N 1
ATOM 833 C CA . GLU A 1 109 ? -7.756 -10.239 -5.360 1.00 86.81 109 GLU A CA 1
ATOM 834 C C . GLU A 1 109 ? -7.416 -10.531 -6.832 1.00 86.81 109 GLU A C 1
ATOM 836 O O . GLU A 1 109 ? -6.237 -10.525 -7.222 1.00 86.81 109 GLU A O 1
ATOM 841 N N . ARG A 1 110 ? -8.431 -10.750 -7.679 1.00 92.44 110 ARG A N 1
ATOM 842 C CA . ARG A 1 110 ? -8.226 -11.042 -9.102 1.00 92.44 110 ARG A CA 1
ATOM 843 C C . ARG A 1 110 ? -7.663 -9.815 -9.808 1.00 92.44 110 ARG A C 1
ATOM 845 O O . ARG A 1 110 ? -6.668 -9.937 -10.534 1.00 92.44 110 ARG A O 1
ATOM 852 N N . THR A 1 111 ? -8.254 -8.644 -9.584 1.00 93.31 111 THR A N 1
ATOM 853 C CA . THR A 1 111 ? -7.773 -7.387 -10.172 1.00 93.31 111 THR A CA 1
ATOM 854 C C . THR A 1 111 ? -6.363 -7.046 -9.689 1.00 93.31 111 THR A C 1
ATOM 856 O O . THR A 1 111 ? -5.505 -6.665 -10.494 1.00 93.31 111 THR A O 1
ATOM 859 N N . GLU A 1 112 ? -6.068 -7.247 -8.405 1.00 89.88 112 GLU A N 1
ATOM 860 C CA . GLU A 1 112 ? -4.735 -7.022 -7.847 1.00 89.88 112 GLU A CA 1
ATOM 861 C C . GLU A 1 112 ? -3.688 -7.952 -8.482 1.00 89.88 112 GLU A C 1
ATOM 863 O O . GLU A 1 112 ? -2.592 -7.521 -8.865 1.00 89.88 112 GLU A O 1
ATOM 868 N N . ARG A 1 113 ? -4.018 -9.239 -8.640 1.00 91.25 113 ARG A N 1
ATOM 869 C CA . ARG A 1 113 ? -3.147 -10.223 -9.295 1.00 91.25 113 ARG A CA 1
ATOM 870 C C .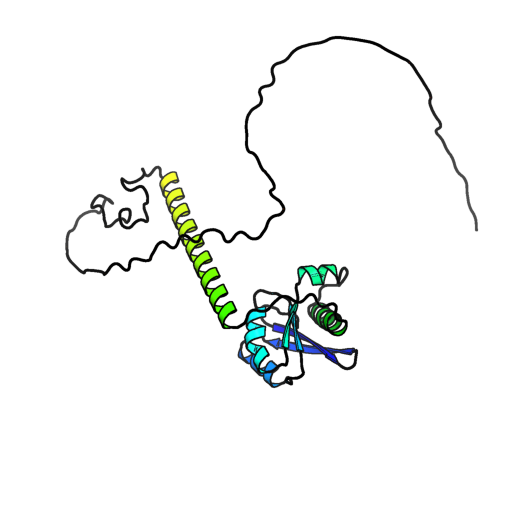 ARG A 1 113 ? -2.840 -9.827 -10.739 1.00 91.25 113 ARG A C 1
ATOM 872 O O . ARG A 1 113 ? -1.674 -9.859 -11.139 1.00 91.25 113 ARG A O 1
ATOM 879 N N . LEU A 1 114 ? -3.848 -9.411 -11.504 1.00 95.69 114 LEU A N 1
ATOM 880 C CA . LEU A 1 114 ? -3.664 -8.956 -12.885 1.00 95.69 114 LEU A CA 1
ATOM 881 C C . LEU A 1 114 ? -2.781 -7.706 -12.962 1.00 95.69 114 LEU A C 1
ATOM 883 O O . LEU A 1 114 ? -1.842 -7.668 -13.761 1.00 95.69 114 LEU A O 1
ATOM 887 N N . ARG A 1 115 ? -3.009 -6.716 -12.091 1.00 93.62 115 ARG A N 1
ATOM 888 C CA . ARG A 1 115 ? -2.173 -5.506 -12.023 1.00 93.62 115 ARG A CA 1
ATOM 889 C C . ARG A 1 115 ? -0.710 -5.837 -11.733 1.00 93.62 115 ARG A C 1
ATOM 891 O O . ARG A 1 115 ? 0.172 -5.305 -12.408 1.00 93.62 115 ARG A O 1
ATOM 898 N N . ARG A 1 116 ? -0.442 -6.759 -10.799 1.00 91.62 116 ARG A N 1
ATOM 899 C CA . ARG A 1 116 ? 0.924 -7.228 -10.499 1.00 91.62 116 ARG A CA 1
ATOM 900 C C . ARG A 1 116 ? 1.589 -7.889 -11.709 1.00 91.62 116 ARG A C 1
ATOM 902 O O . ARG A 1 116 ? 2.745 -7.584 -12.002 1.00 91.62 116 ARG A O 1
ATOM 909 N N . LEU A 1 117 ? 0.869 -8.741 -12.440 1.00 96.19 117 LEU A N 1
ATOM 910 C CA . LEU A 1 117 ? 1.387 -9.391 -13.651 1.00 96.19 117 LEU A CA 1
ATOM 911 C C . LEU A 1 117 ? 1.727 -8.376 -14.751 1.00 96.19 117 LEU A C 1
ATOM 913 O O . LEU A 1 117 ? 2.817 -8.430 -15.326 1.00 96.19 117 LEU A O 1
ATOM 917 N N . VAL A 1 118 ? 0.831 -7.421 -15.013 1.00 97.38 118 VAL A N 1
ATOM 918 C CA . VAL A 1 118 ? 1.051 -6.362 -16.012 1.00 97.38 118 VAL A CA 1
ATOM 919 C C . VAL A 1 118 ? 2.234 -5.475 -15.618 1.00 97.38 118 VAL A C 1
ATOM 921 O O . VAL A 1 118 ? 3.117 -5.227 -16.442 1.00 97.38 118 VAL A O 1
ATOM 924 N N . ALA A 1 119 ? 2.309 -5.053 -14.354 1.00 94.06 119 ALA A N 1
ATOM 925 C CA . ALA A 1 119 ? 3.430 -4.266 -13.844 1.00 94.06 119 ALA A CA 1
ATOM 926 C C . ALA A 1 119 ? 4.764 -5.017 -13.993 1.00 94.06 119 ALA A C 1
ATOM 928 O O . ALA A 1 119 ? 5.741 -4.450 -14.491 1.00 94.06 119 ALA A O 1
ATOM 929 N N . ARG A 1 120 ? 4.794 -6.314 -13.652 1.00 96.44 120 ARG A N 1
ATOM 930 C CA . ARG A 1 120 ? 5.986 -7.157 -13.807 1.00 96.44 120 ARG A CA 1
ATOM 931 C C . ARG A 1 120 ? 6.401 -7.297 -15.268 1.00 96.44 120 ARG A C 1
ATOM 933 O O . ARG A 1 120 ? 7.583 -7.143 -15.574 1.00 96.44 120 ARG A O 1
ATOM 940 N N . ARG A 1 121 ? 5.456 -7.541 -16.180 1.00 97.12 121 ARG A N 1
ATOM 941 C CA . ARG A 1 121 ? 5.734 -7.580 -17.624 1.00 97.12 121 ARG A CA 1
ATOM 942 C C . ARG A 1 121 ? 6.356 -6.266 -18.092 1.00 97.12 121 ARG A C 1
ATOM 944 O O . ARG A 1 121 ? 7.387 -6.291 -18.759 1.00 97.12 121 ARG A O 1
ATOM 951 N N . ASN A 1 122 ? 5.771 -5.133 -17.710 1.00 97.75 122 ASN A N 1
ATOM 952 C CA . ASN A 1 122 ? 6.284 -3.812 -18.074 1.00 97.75 122 ASN A CA 1
ATOM 953 C C . ASN A 1 122 ? 7.711 -3.590 -17.552 1.00 97.75 122 ASN A C 1
ATOM 955 O O . ASN A 1 122 ? 8.558 -3.079 -18.285 1.00 97.75 122 ASN A O 1
ATOM 959 N N . GLN A 1 123 ? 8.004 -4.021 -16.322 1.00 97.06 123 GLN A N 1
ATOM 960 C CA . GLN A 1 123 ? 9.350 -3.955 -15.754 1.00 97.06 123 GLN A CA 1
ATOM 961 C C . GLN A 1 123 ? 10.350 -4.799 -16.557 1.00 97.06 123 GLN A C 1
ATOM 963 O O . GLN A 1 123 ? 11.403 -4.295 -16.942 1.00 97.06 123 GLN A O 1
ATOM 968 N N . VAL A 1 124 ? 10.008 -6.053 -16.866 1.00 97.94 124 VAL A N 1
ATOM 969 C CA . VAL A 1 124 ? 10.872 -6.959 -17.643 1.00 97.94 124 VAL A CA 1
ATOM 970 C C . VAL A 1 124 ? 11.123 -6.415 -19.050 1.00 97.94 124 VAL A C 1
ATOM 972 O O . VAL A 1 124 ? 12.260 -6.420 -19.517 1.00 97.94 124 VAL A O 1
ATOM 975 N N . VAL A 1 125 ? 10.095 -5.881 -19.714 1.00 97.38 125 VAL A N 1
ATOM 976 C CA . VAL A 1 125 ? 10.241 -5.263 -21.041 1.00 97.38 125 VAL A CA 1
ATOM 977 C C . VAL A 1 125 ? 11.187 -4.063 -20.985 1.00 97.38 125 VAL A C 1
ATOM 979 O O . VAL A 1 125 ? 12.072 -3.957 -21.833 1.00 97.38 125 VAL A O 1
ATOM 982 N N . ARG A 1 126 ? 11.061 -3.196 -19.972 1.00 97.44 126 ARG A N 1
ATOM 983 C CA . ARG A 1 126 ? 11.970 -2.054 -19.774 1.00 97.44 126 ARG A CA 1
ATOM 984 C C . ARG A 1 126 ? 13.402 -2.502 -19.485 1.00 97.44 126 ARG A C 1
ATOM 986 O O . ARG A 1 126 ? 14.329 -1.919 -20.037 1.00 97.44 126 ARG A O 1
ATOM 993 N N . HIS A 1 127 ? 13.589 -3.535 -18.662 1.00 97.69 127 HIS A N 1
ATOM 994 C CA . HIS A 1 127 ? 14.912 -4.100 -18.378 1.00 97.69 127 HIS A CA 1
ATOM 995 C C . HIS A 1 127 ? 15.556 -4.663 -19.642 1.00 97.69 127 HIS A C 1
ATOM 997 O O . HIS A 1 127 ? 16.704 -4.341 -19.930 1.00 97.69 127 HIS A O 1
ATOM 1003 N N . ARG A 1 128 ? 14.795 -5.413 -20.447 1.00 95.25 128 ARG A N 1
ATOM 1004 C CA . ARG A 1 128 ? 15.261 -5.907 -21.745 1.00 95.25 128 ARG A CA 1
ATOM 1005 C C . ARG A 1 128 ? 15.720 -4.759 -22.640 1.00 95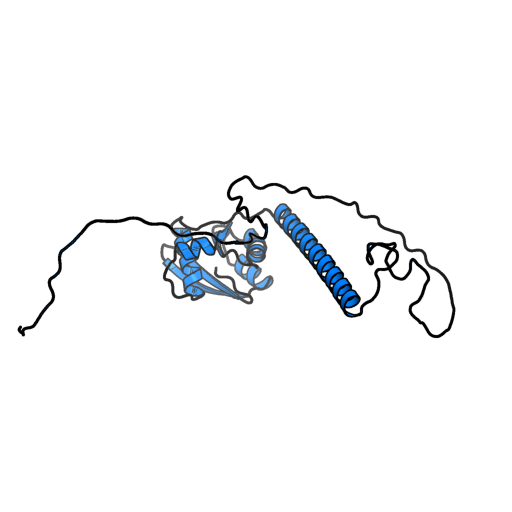.25 128 ARG A C 1
ATOM 1007 O O . ARG A 1 128 ? 16.812 -4.825 -23.182 1.00 95.25 128 ARG A O 1
ATOM 1014 N N . THR A 1 129 ? 14.913 -3.707 -22.787 1.00 95.19 129 THR A N 1
ATOM 1015 C CA . THR A 1 129 ? 15.290 -2.543 -23.605 1.00 95.19 129 THR A CA 1
ATOM 1016 C C . THR A 1 129 ? 16.536 -1.842 -23.063 1.00 95.19 129 THR A C 1
ATOM 1018 O O . THR A 1 129 ? 17.399 -1.471 -23.850 1.00 95.19 129 THR A O 1
ATOM 1021 N N . ARG A 1 130 ? 16.670 -1.705 -21.737 1.00 97.19 130 ARG A N 1
ATOM 1022 C CA . ARG A 1 130 ? 17.865 -1.121 -21.109 1.00 97.19 130 ARG A CA 1
ATOM 1023 C C . ARG A 1 130 ? 19.126 -1.907 -21.467 1.00 97.19 130 ARG A C 1
ATOM 1025 O O . ARG A 1 130 ? 20.060 -1.309 -21.979 1.00 97.19 130 ARG A O 1
ATOM 1032 N N . VAL A 1 131 ? 19.109 -3.225 -21.270 1.00 96.44 131 VAL A N 1
ATOM 1033 C CA . VAL A 1 131 ? 20.255 -4.096 -21.581 1.00 96.44 131 VAL A CA 1
ATOM 1034 C C . VAL A 1 131 ? 20.589 -4.055 -23.075 1.00 96.44 131 VAL A C 1
ATOM 1036 O O . VAL A 1 131 ? 21.754 -3.949 -23.441 1.00 96.44 131 VAL A O 1
ATOM 1039 N N . LYS A 1 132 ? 19.581 -4.060 -23.961 1.00 93.06 132 LYS A N 1
ATOM 1040 C CA . LYS A 1 132 ? 19.814 -3.902 -25.407 1.00 93.06 132 LYS A CA 1
ATOM 1041 C C . LYS A 1 132 ? 20.524 -2.586 -25.735 1.00 93.06 132 LYS A C 1
ATOM 1043 O O . LYS A 1 132 ? 21.475 -2.576 -26.510 1.00 93.06 132 LYS A O 1
ATOM 1048 N N . ASN A 1 133 ? 20.064 -1.483 -25.146 1.00 94.25 133 ASN A N 1
ATOM 1049 C CA . ASN A 1 133 ? 20.651 -0.164 -25.369 1.00 94.25 133 ASN A CA 1
ATOM 1050 C C . ASN A 1 133 ? 22.074 -0.063 -24.810 1.00 94.25 133 ASN A C 1
ATOM 1052 O O . ASN A 1 133 ? 22.914 0.586 -25.422 1.00 94.25 133 ASN A O 1
ATOM 1056 N N . GLU A 1 134 ? 22.351 -0.722 -23.687 1.00 95.75 134 GLU A N 1
ATOM 1057 C CA . GLU A 1 134 ? 23.688 -0.802 -23.099 1.00 95.75 134 GLU A CA 1
ATOM 1058 C C . GLU A 1 134 ? 24.668 -1.521 -24.033 1.00 95.75 134 GLU A C 1
ATOM 1060 O O . GLU A 1 134 ? 25.719 -0.977 -24.355 1.00 95.75 134 GLU A O 1
ATOM 1065 N N . VAL A 1 135 ? 24.277 -2.676 -24.581 1.00 93.56 135 VAL A N 1
ATOM 1066 C CA . VAL A 1 135 ? 25.075 -3.390 -25.592 1.00 93.56 135 VAL A CA 1
ATOM 1067 C C . VAL A 1 135 ? 25.298 -2.533 -26.836 1.00 93.56 135 VAL A C 1
ATOM 1069 O O . VAL A 1 135 ? 26.418 -2.460 -27.335 1.00 93.56 135 VAL A O 1
ATOM 1072 N N . HIS A 1 136 ? 24.262 -1.855 -27.339 1.00 89.44 136 HIS A N 1
ATOM 1073 C CA . HIS A 1 136 ? 24.430 -0.936 -28.467 1.00 89.44 136 HIS A CA 1
ATOM 1074 C C . HIS A 1 136 ? 25.422 0.192 -28.151 1.00 89.44 136 HIS A C 1
ATOM 1076 O O . HIS A 1 136 ? 26.242 0.518 -29.007 1.00 89.44 136 HIS A O 1
ATOM 1082 N N . GLY A 1 137 ? 25.381 0.747 -26.936 1.00 93.12 137 GLY A N 1
ATOM 1083 C CA . GLY A 1 137 ? 26.333 1.756 -26.474 1.00 93.12 137 GLY A CA 1
ATOM 1084 C C . GLY A 1 137 ? 27.771 1.237 -26.428 1.00 93.12 137 GLY A C 1
ATOM 1085 O O . GLY A 1 137 ? 28.671 1.912 -26.922 1.00 93.12 137 GLY A O 1
ATOM 1086 N N . ILE A 1 138 ? 27.982 0.018 -25.919 1.00 94.81 138 ILE A N 1
ATOM 1087 C CA . ILE A 1 138 ? 29.300 -0.639 -25.892 1.00 94.81 138 ILE A CA 1
ATOM 1088 C C . ILE A 1 138 ? 29.830 -0.833 -27.319 1.00 94.81 138 ILE A C 1
ATOM 1090 O O . ILE A 1 138 ? 30.943 -0.417 -27.629 1.00 94.81 138 ILE A O 1
ATOM 1094 N N . LEU A 1 139 ? 29.027 -1.410 -28.217 1.00 92.81 139 LEU A N 1
ATOM 1095 C CA . LEU A 1 139 ? 29.436 -1.635 -29.609 1.00 92.81 139 LEU A CA 1
ATOM 1096 C C . LEU A 1 139 ? 29.787 -0.326 -30.324 1.00 92.81 139 LEU A C 1
ATOM 1098 O O . LEU A 1 139 ? 30.775 -0.267 -31.054 1.00 92.81 139 LEU A O 1
ATOM 1102 N N . GLN A 1 140 ? 29.007 0.730 -30.079 1.00 91.88 140 GLN A N 1
ATOM 1103 C CA . GLN A 1 140 ? 29.280 2.057 -30.618 1.00 91.88 140 GLN A CA 1
ATOM 1104 C C . GLN A 1 140 ? 30.593 2.638 -30.073 1.00 91.88 140 GLN A C 1
ATOM 1106 O O . GLN A 1 140 ? 31.364 3.200 -30.848 1.00 91.88 140 GLN A O 1
ATOM 1111 N N . ALA A 1 141 ? 30.869 2.481 -28.775 1.00 95.44 141 ALA A N 1
ATOM 1112 C CA . ALA A 1 141 ? 32.105 2.956 -28.149 1.00 95.44 141 ALA A CA 1
ATOM 1113 C C . ALA A 1 141 ? 33.359 2.250 -28.698 1.00 95.44 141 ALA A C 1
ATOM 1115 O O . ALA A 1 141 ? 34.417 2.865 -28.790 1.00 95.44 141 ALA A O 1
ATOM 1116 N N . HIS A 1 142 ? 33.228 0.988 -29.117 1.00 95.00 142 HIS A N 1
ATOM 1117 C CA . HIS A 1 142 ? 34.306 0.203 -29.727 1.00 95.00 142 HIS A CA 1
ATOM 1118 C C . HIS A 1 142 ? 34.334 0.264 -31.263 1.00 95.00 142 HIS A C 1
ATOM 1120 O O . HIS A 1 142 ? 35.043 -0.524 -31.886 1.00 95.00 142 HIS A O 1
ATOM 1126 N N . LEU A 1 143 ? 33.576 1.179 -31.883 1.00 91.88 143 LEU A N 1
ATOM 1127 C CA . LEU A 1 143 ? 33.508 1.358 -33.341 1.00 91.88 143 LEU A CA 1
ATOM 1128 C C . LEU A 1 143 ? 33.151 0.071 -34.110 1.00 91.88 143 LEU A C 1
ATOM 1130 O O . LEU A 1 143 ? 33.531 -0.099 -35.269 1.00 91.88 143 LEU A O 1
ATOM 1134 N N . VAL A 1 144 ? 32.394 -0.834 -33.485 1.00 87.06 144 VAL A N 1
ATOM 1135 C CA . VAL A 1 144 ? 31.944 -2.062 -34.142 1.00 87.06 144 VAL A CA 1
ATOM 1136 C C . VAL A 1 144 ? 30.846 -1.697 -35.150 1.00 87.06 144 VAL A C 1
ATOM 1138 O O . VAL A 1 144 ? 29.823 -1.122 -34.756 1.00 87.06 144 VAL A O 1
ATOM 1141 N N . PRO A 1 145 ? 31.015 -2.005 -36.450 1.00 81.69 145 PRO A N 1
ATOM 1142 C CA . PRO A 1 145 ? 30.016 -1.681 -37.459 1.00 81.69 145 PRO A CA 1
ATOM 1143 C C . PRO A 1 145 ? 28.717 -2.445 -37.196 1.00 81.69 145 PRO A C 1
ATOM 1145 O O . PRO A 1 145 ? 28.711 -3.568 -36.687 1.00 81.69 145 PRO A O 1
ATOM 1148 N N . LYS A 1 146 ? 27.583 -1.843 -37.566 1.00 78.25 146 LYS A N 1
ATOM 1149 C CA . LYS A 1 146 ? 26.292 -2.535 -37.493 1.00 78.25 146 LYS A CA 1
ATOM 1150 C C . LYS A 1 146 ? 26.329 -3.756 -38.413 1.00 78.25 146 LYS A C 1
ATOM 1152 O O . LYS A 1 146 ? 26.717 -3.643 -39.572 1.00 78.25 146 LYS A O 1
ATOM 1157 N N . GLY A 1 147 ? 25.912 -4.907 -37.890 1.00 71.62 147 GLY A N 1
ATOM 1158 C CA . GLY A 1 147 ? 25.789 -6.125 -38.685 1.00 71.62 147 GLY A CA 1
ATOM 1159 C C . GLY A 1 147 ? 24.755 -5.986 -39.815 1.00 71.62 147 GLY A C 1
ATOM 1160 O O . GLY A 1 147 ? 23.957 -5.046 -39.821 1.00 71.62 147 GLY A O 1
ATOM 1161 N N . PRO A 1 148 ? 24.709 -6.952 -40.749 1.00 69.62 148 PRO A N 1
ATOM 1162 C CA . PRO A 1 148 ? 23.781 -6.945 -41.887 1.00 69.62 148 PRO A CA 1
ATOM 1163 C C . PRO A 1 148 ? 22.299 -6.996 -41.475 1.00 69.62 148 PRO A C 1
ATOM 1165 O O . PRO A 1 148 ? 21.409 -6.731 -42.281 1.00 69.62 148 PRO A O 1
ATOM 1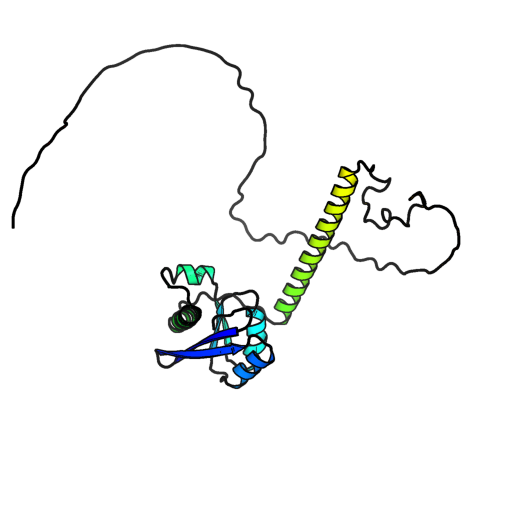168 N N . HIS A 1 149 ? 22.013 -7.317 -40.212 1.00 69.31 149 HIS A N 1
ATOM 1169 C CA . HIS A 1 149 ? 20.676 -7.280 -39.639 1.00 69.31 149 HIS A CA 1
ATOM 1170 C C . HIS A 1 149 ? 20.478 -6.015 -38.801 1.00 69.31 149 HIS A C 1
ATOM 1172 O O . HIS A 1 149 ? 21.254 -5.723 -37.895 1.00 69.31 149 HIS A O 1
ATOM 1178 N N . ALA A 1 150 ? 19.384 -5.295 -39.068 1.00 64.88 150 ALA A N 1
ATOM 1179 C CA . ALA A 1 150 ? 19.059 -4.037 -38.394 1.00 64.88 150 ALA A CA 1
ATOM 1180 C C . ALA A 1 150 ? 18.853 -4.167 -36.866 1.00 64.88 150 ALA A C 1
ATOM 1182 O O . ALA A 1 150 ? 19.022 -3.181 -36.153 1.00 64.88 150 ALA A O 1
ATOM 1183 N N . ASP A 1 151 ? 18.501 -5.360 -36.362 1.00 74.12 151 ASP A N 1
ATOM 1184 C CA . ASP A 1 151 ? 18.353 -5.656 -34.928 1.00 74.12 151 ASP A CA 1
ATOM 1185 C C . ASP A 1 151 ? 19.189 -6.884 -34.535 1.00 74.12 151 ASP A C 1
ATOM 1187 O O . ASP A 1 151 ? 18.839 -8.023 -34.865 1.00 74.12 151 ASP A O 1
ATOM 1191 N N . LEU A 1 152 ? 20.257 -6.624 -33.775 1.00 78.19 152 LEU A N 1
ATOM 1192 C CA . LEU A 1 152 ? 21.180 -7.592 -33.161 1.00 78.19 152 LEU A CA 1
ATOM 1193 C C . LEU A 1 152 ? 20.475 -8.619 -32.266 1.00 78.19 152 LEU A C 1
ATOM 1195 O O . LEU A 1 152 ? 20.963 -9.722 -32.057 1.00 78.19 152 LEU A O 1
ATOM 1199 N N . PHE A 1 153 ? 19.304 -8.269 -31.745 1.00 81.25 153 PHE A N 1
ATOM 1200 C CA . PHE A 1 153 ? 18.539 -9.097 -30.820 1.00 81.25 153 PHE A CA 1
ATOM 1201 C C . PHE A 1 153 ? 17.294 -9.712 -31.461 1.00 81.25 153 PHE A C 1
ATOM 1203 O O . PHE A 1 153 ? 16.400 -10.190 -30.755 1.00 81.25 153 PHE A O 1
ATOM 1210 N N . SER A 1 154 ? 17.195 -9.652 -32.786 1.00 76.88 154 SER A N 1
ATOM 1211 C CA . SER A 1 154 ? 16.238 -10.455 -33.539 1.00 76.88 154 SER A CA 1
ATOM 1212 C C . SER A 1 154 ? 16.789 -11.872 -33.735 1.00 76.88 154 SER A C 1
ATOM 1214 O O . SER A 1 154 ? 18.000 -12.069 -33.699 1.00 76.88 154 SER A O 1
ATOM 1216 N N . ASN A 1 155 ? 15.930 -12.857 -34.027 1.00 67.44 155 ASN A N 1
ATOM 1217 C CA . ASN A 1 155 ? 16.389 -14.214 -34.378 1.00 67.44 155 ASN A CA 1
ATOM 1218 C C . ASN A 1 155 ? 17.405 -14.231 -35.532 1.00 67.44 155 ASN A C 1
ATOM 1220 O O . ASN A 1 155 ? 18.198 -15.158 -35.617 1.00 67.44 155 ASN A O 1
ATOM 1224 N N . ARG A 1 156 ? 17.375 -13.215 -36.405 1.00 62.81 156 ARG A N 1
ATOM 1225 C CA . ARG A 1 156 ? 18.324 -13.046 -37.512 1.00 62.81 156 ARG A CA 1
ATOM 1226 C C . ARG A 1 156 ? 19.613 -12.330 -37.094 1.00 62.81 156 ARG A C 1
ATOM 1228 O O . ARG A 1 156 ? 20.619 -12.480 -37.757 1.00 62.81 156 ARG A O 1
ATOM 1235 N N . GLY A 1 157 ? 19.594 -11.540 -36.020 1.00 58.09 157 GLY A N 1
ATOM 1236 C CA . GLY A 1 157 ? 20.769 -10.826 -35.505 1.00 58.09 157 GLY A CA 1
ATOM 1237 C C . GLY A 1 157 ? 21.556 -11.586 -34.435 1.00 58.09 157 GLY A C 1
ATOM 1238 O O . GLY A 1 157 ? 22.680 -11.196 -34.130 1.00 58.09 157 GLY A O 1
ATOM 1239 N N . ALA A 1 158 ? 20.989 -12.658 -33.870 1.00 59.09 158 ALA A N 1
ATOM 1240 C CA . ALA A 1 158 ? 21.655 -13.474 -32.862 1.00 59.09 158 ALA A CA 1
ATOM 1241 C C . ALA A 1 158 ? 22.890 -14.190 -33.459 1.00 59.09 158 ALA A C 1
ATOM 1243 O O . ALA A 1 158 ? 22.781 -14.744 -34.563 1.00 59.09 158 ALA A O 1
ATOM 1244 N N . PRO A 1 159 ? 24.029 -14.250 -32.734 1.00 49.78 159 PRO A N 1
ATOM 1245 C CA . PRO A 1 159 ? 25.346 -14.666 -33.250 1.00 49.78 159 PRO A CA 1
ATOM 1246 C C . PRO A 1 159 ? 25.483 -16.152 -33.652 1.00 49.78 159 PRO A C 1
ATOM 1248 O O . PRO A 1 159 ? 26.592 -16.639 -33.829 1.00 49.78 159 PRO A O 1
ATOM 1251 N N . GLY A 1 160 ? 24.377 -16.874 -33.841 1.00 50.84 160 GLY A N 1
ATOM 1252 C CA . GLY A 1 160 ? 24.349 -18.240 -34.378 1.00 50.84 160 GLY A CA 1
ATOM 1253 C C . GLY A 1 160 ? 23.622 -18.394 -35.719 1.00 50.84 160 GLY A C 1
ATOM 1254 O O . GLY A 1 160 ? 23.553 -19.504 -36.231 1.00 50.84 160 GLY A O 1
ATOM 1255 N N . SER A 1 161 ? 23.054 -17.322 -36.288 1.00 45.97 161 SER A N 1
ATOM 1256 C CA . SER A 1 161 ? 22.218 -17.410 -37.506 1.00 45.97 161 SER A CA 1
ATOM 1257 C C . SER A 1 161 ? 22.902 -16.938 -38.792 1.00 45.97 161 SER A C 1
ATOM 1259 O O . SER A 1 161 ? 22.463 -17.278 -39.888 1.00 45.97 161 SER A O 1
ATOM 1261 N N . SER A 1 162 ? 24.020 -16.227 -38.680 1.00 41.12 162 SER A N 1
ATOM 1262 C CA . SER A 1 162 ? 24.902 -15.928 -39.801 1.00 41.12 162 SER A CA 1
ATOM 1263 C C . SER A 1 162 ? 26.286 -16.444 -39.450 1.00 41.12 162 SER A C 1
ATOM 1265 O O . SER A 1 162 ? 27.004 -15.814 -38.674 1.00 41.12 162 SER A O 1
ATOM 1267 N N . GLY A 1 163 ? 26.653 -17.606 -39.989 1.00 42.06 163 GLY A N 1
ATOM 1268 C CA . GLY A 1 163 ? 28.021 -18.099 -39.903 1.00 42.06 163 GLY A CA 1
ATOM 1269 C C . GLY A 1 163 ? 28.971 -17.063 -40.493 1.00 42.06 163 GLY A C 1
ATOM 1270 O O . GLY A 1 163 ? 29.050 -16.943 -41.712 1.00 42.06 163 GLY A O 1
ATOM 1271 N N . ARG A 1 164 ? 29.617 -16.270 -39.629 1.00 37.69 164 ARG A N 1
ATOM 1272 C CA . ARG A 1 164 ? 30.889 -15.575 -39.867 1.00 37.69 164 ARG A CA 1
ATOM 1273 C C . ARG A 1 164 ? 31.360 -14.823 -38.610 1.00 37.69 164 ARG A C 1
ATOM 1275 O O . ARG A 1 164 ? 30.758 -13.844 -38.188 1.00 37.69 164 ARG A O 1
ATOM 1282 N N . CYS A 1 165 ? 32.491 -15.312 -38.101 1.00 36.78 165 CYS A N 1
ATOM 1283 C CA . CYS A 1 165 ? 33.608 -14.593 -37.481 1.00 36.78 165 CYS A CA 1
ATOM 1284 C C . CYS A 1 165 ? 33.383 -13.829 -36.165 1.00 36.78 165 CYS A C 1
ATOM 1286 O O . CYS A 1 165 ? 33.414 -12.604 -36.132 1.00 36.78 165 CYS A O 1
ATOM 1288 N N . PHE A 1 166 ? 33.406 -14.562 -35.051 1.00 35.06 166 PHE A N 1
ATOM 1289 C CA . PHE A 1 166 ? 34.421 -14.239 -34.039 1.00 35.06 166 PHE A CA 1
ATOM 1290 C C . PHE A 1 166 ? 35.696 -15.005 -34.423 1.00 35.06 166 PHE A C 1
ATOM 1292 O O . PHE A 1 166 ? 35.563 -16.159 -34.843 1.00 35.06 166 PHE A O 1
ATOM 1299 N N . PRO A 1 167 ? 36.910 -14.427 -34.334 1.00 33.94 167 PRO A N 1
ATOM 1300 C CA . PRO A 1 167 ? 38.130 -15.179 -34.594 1.00 33.94 167 PRO A CA 1
ATOM 1301 C C . PRO A 1 167 ? 38.282 -16.221 -33.483 1.00 33.94 167 PRO A C 1
ATOM 1303 O O . PRO A 1 167 ? 38.720 -15.925 -32.377 1.00 33.94 167 PRO A O 1
ATOM 1306 N N . THR A 1 168 ? 37.828 -17.439 -33.762 1.00 33.81 168 THR A N 1
ATOM 1307 C CA . THR A 1 168 ? 38.061 -18.611 -32.924 1.00 33.81 168 THR A CA 1
ATOM 1308 C C . THR A 1 168 ? 39.218 -19.361 -33.550 1.00 33.81 168 THR A C 1
ATOM 1310 O O . THR A 1 168 ? 39.142 -19.815 -34.692 1.00 33.81 168 THR A O 1
ATOM 1313 N N . THR A 1 169 ? 40.316 -19.446 -32.813 1.00 36.66 169 THR A N 1
ATOM 1314 C CA . THR A 1 169 ? 41.460 -20.285 -33.147 1.00 36.66 169 THR A CA 1
ATOM 1315 C C . THR A 1 169 ? 41.001 -21.751 -33.126 1.00 36.66 169 THR A C 1
ATOM 1317 O O . THR A 1 169 ? 40.802 -22.320 -32.062 1.00 36.66 169 THR A O 1
ATOM 1320 N N . SER A 1 170 ? 40.752 -22.300 -34.321 1.00 39.44 170 SER A N 1
ATOM 1321 C CA . SER A 1 170 ? 40.763 -23.717 -34.748 1.00 39.44 170 SER A CA 1
ATOM 1322 C C . SER A 1 170 ? 40.121 -24.823 -33.881 1.00 39.44 170 SER A C 1
ATOM 1324 O O . SER A 1 170 ? 40.636 -25.172 -32.824 1.00 39.44 170 SER A O 1
ATOM 1326 N N . GLY A 1 171 ? 39.137 -25.527 -34.470 1.00 31.95 171 GLY A N 1
ATOM 1327 C CA . GLY A 1 171 ? 38.831 -26.949 -34.209 1.00 31.95 171 GLY A CA 1
ATOM 1328 C C . GLY A 1 171 ? 37.349 -27.328 -34.406 1.00 31.95 171 GLY A C 1
ATOM 1329 O O . GLY A 1 171 ? 36.518 -26.794 -33.675 1.00 31.95 171 GLY A O 1
ATOM 1330 N N . PRO A 1 172 ? 36.966 -28.213 -35.358 1.00 51.25 172 PRO A N 1
ATOM 1331 C CA . PRO A 1 172 ? 35.561 -28.518 -35.631 1.00 51.25 172 PRO A CA 1
ATOM 1332 C C . PRO A 1 17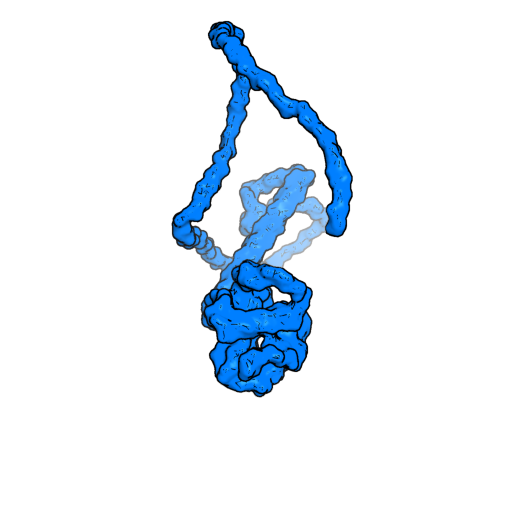2 ? 35.086 -29.782 -34.904 1.00 51.25 172 PRO A C 1
ATOM 1334 O O . PRO A 1 172 ? 35.804 -30.772 -34.873 1.00 51.25 172 PRO A O 1
ATOM 1337 N N . LEU A 1 173 ? 33.840 -29.768 -34.422 1.00 30.17 173 LEU A N 1
ATOM 1338 C CA . LEU A 1 173 ? 32.959 -30.936 -34.292 1.00 30.17 173 LEU A CA 1
ATOM 1339 C C . LEU A 1 173 ? 31.497 -30.443 -34.254 1.00 30.17 173 LEU A C 1
ATOM 1341 O O . LEU A 1 173 ? 31.164 -29.441 -33.625 1.00 30.17 173 LEU A O 1
ATOM 1345 N N . SER A 1 174 ? 30.631 -31.140 -34.977 1.00 32.81 174 SER A N 1
ATOM 1346 C CA . SER A 1 174 ? 29.169 -30.980 -35.056 1.00 32.81 174 SER A CA 1
ATOM 1347 C C . SER A 1 174 ? 28.560 -32.396 -35.087 1.00 32.81 174 SER A C 1
ATOM 1349 O O . SER A 1 174 ? 29.331 -33.320 -35.363 1.00 32.81 174 SER A O 1
ATOM 1351 N N . PRO A 1 175 ? 27.232 -32.620 -34.920 1.00 60.56 175 PRO A N 1
ATOM 1352 C CA . PRO A 1 175 ? 26.132 -31.647 -34.815 1.00 60.56 175 PRO A CA 1
ATOM 1353 C C . PRO A 1 175 ? 25.019 -31.991 -33.777 1.00 60.56 175 PRO A C 1
ATOM 1355 O O . PRO A 1 175 ? 25.073 -32.987 -33.066 1.00 60.56 175 PRO A O 1
ATOM 1358 N N . ALA A 1 176 ? 23.955 -31.172 -33.832 1.00 36.03 176 ALA A N 1
ATOM 1359 C CA . ALA A 1 176 ? 22.539 -31.448 -33.528 1.00 36.03 176 ALA A CA 1
ATOM 1360 C C . ALA A 1 176 ? 22.028 -31.245 -32.088 1.00 36.03 176 ALA A C 1
ATOM 1362 O O . ALA A 1 176 ? 22.452 -31.904 -31.151 1.00 36.03 176 ALA A O 1
ATOM 1363 N N . THR A 1 177 ? 21.009 -30.387 -31.932 1.00 35.12 177 THR A N 1
ATOM 1364 C CA . THR A 1 177 ? 19.622 -30.801 -31.620 1.00 35.12 177 THR A CA 1
ATOM 1365 C C . THR A 1 177 ? 18.667 -29.616 -31.838 1.00 35.12 177 THR A C 1
ATOM 1367 O O . THR A 1 177 ? 18.946 -28.476 -31.471 1.00 35.12 177 THR A O 1
ATOM 1370 N N . SER A 1 178 ? 17.539 -29.908 -32.477 1.00 44.06 178 SER A N 1
ATOM 1371 C CA . SER A 1 178 ? 16.385 -29.047 -32.740 1.00 44.06 178 SER A CA 1
ATOM 1372 C C . SER A 1 178 ? 15.735 -28.488 -31.467 1.00 44.06 178 SER A C 1
ATOM 1374 O O . SER A 1 178 ? 15.385 -29.250 -30.569 1.00 44.06 178 SER A O 1
ATOM 1376 N N . GLY A 1 179 ? 15.488 -27.175 -31.430 1.00 32.81 179 GLY A N 1
ATOM 1377 C CA . GLY A 1 179 ? 14.720 -26.503 -30.379 1.00 32.81 179 GLY A CA 1
ATOM 1378 C C . GLY A 1 179 ? 13.553 -25.711 -30.965 1.00 32.81 179 GLY A C 1
ATOM 1379 O O . GLY A 1 179 ? 13.746 -24.730 -31.681 1.00 32.81 179 GLY A O 1
ATOM 1380 N N . THR A 1 180 ? 12.342 -26.166 -30.669 1.00 35.19 180 THR A N 1
ATOM 1381 C CA . THR A 1 180 ? 11.047 -25.649 -31.120 1.00 35.19 180 THR A CA 1
ATOM 1382 C C . THR A 1 180 ? 10.873 -24.158 -30.798 1.00 35.19 180 THR A C 1
ATOM 1384 O O . THR A 1 180 ? 11.000 -23.730 -29.652 1.00 35.19 180 THR A O 1
ATOM 1387 N N . SER A 1 181 ? 10.560 -23.351 -31.816 1.00 29.97 181 SER A N 1
ATOM 1388 C CA . SER A 1 181 ? 10.314 -21.913 -31.676 1.00 29.97 181 SER A CA 1
ATOM 1389 C C . SER A 1 181 ? 8.897 -21.656 -31.157 1.00 29.97 181 SER A C 1
ATOM 1391 O O . SER A 1 181 ? 7.917 -21.882 -31.862 1.00 29.97 181 SER A O 1
ATOM 1393 N N . ILE A 1 182 ? 8.779 -21.156 -29.925 1.00 36.72 182 ILE A N 1
ATOM 1394 C CA . ILE A 1 182 ? 7.523 -20.602 -29.409 1.00 36.72 182 ILE A CA 1
ATOM 1395 C C . ILE A 1 182 ? 7.421 -19.149 -29.884 1.00 36.72 182 ILE A C 1
ATOM 1397 O O . ILE A 1 182 ? 8.104 -18.255 -29.376 1.00 36.72 182 ILE A O 1
ATOM 1401 N N . ALA A 1 183 ? 6.562 -18.914 -30.875 1.00 27.69 183 ALA A N 1
ATOM 1402 C CA . ALA A 1 183 ? 6.206 -17.584 -31.346 1.00 27.69 183 ALA A CA 1
ATOM 1403 C C . ALA A 1 183 ? 5.241 -16.907 -30.356 1.00 27.69 183 ALA A C 1
ATOM 1405 O O . ALA A 1 183 ? 4.131 -17.381 -30.127 1.00 27.69 183 ALA A O 1
ATOM 1406 N N . TRP A 1 184 ? 5.648 -15.770 -29.785 1.00 34.06 184 TRP A N 1
ATOM 1407 C CA . TRP A 1 184 ? 4.763 -14.917 -28.986 1.00 34.06 184 TRP A CA 1
ATOM 1408 C C . TRP A 1 184 ? 4.133 -13.830 -29.868 1.00 34.06 184 TRP A C 1
ATOM 1410 O O . TRP A 1 184 ? 4.867 -13.118 -30.562 1.00 34.06 184 TRP A O 1
ATOM 1420 N N . PRO A 1 185 ? 2.803 -13.635 -29.835 1.00 34.56 185 PRO A N 1
ATOM 1421 C CA . PRO A 1 185 ? 2.152 -12.626 -30.657 1.00 34.56 185 PRO A CA 1
ATOM 1422 C C . PRO A 1 185 ? 2.529 -11.204 -30.213 1.00 34.56 185 PRO A C 1
ATOM 1424 O O . PRO A 1 185 ? 2.540 -10.864 -29.023 1.00 34.56 185 PRO A O 1
ATOM 1427 N N . ARG A 1 186 ? 2.816 -10.348 -31.203 1.00 40.72 186 ARG A N 1
ATOM 1428 C CA . ARG A 1 186 ? 2.985 -8.894 -31.055 1.00 40.72 186 ARG A CA 1
ATOM 1429 C C . ARG A 1 186 ? 1.640 -8.262 -30.704 1.00 40.72 186 ARG A C 1
ATOM 1431 O O . ARG A 1 186 ? 0.938 -7.764 -31.575 1.00 40.72 186 ARG A O 1
ATOM 1438 N N . ILE A 1 187 ? 1.300 -8.244 -29.420 1.00 39.19 187 ILE A N 1
ATOM 1439 C CA . ILE A 1 187 ? 0.217 -7.392 -28.930 1.00 39.19 187 ILE A CA 1
ATOM 1440 C C . ILE A 1 187 ? 0.773 -5.971 -28.829 1.00 39.19 187 ILE A C 1
ATOM 1442 O O . ILE A 1 187 ? 1.498 -5.630 -27.891 1.00 39.19 187 ILE A O 1
ATOM 1446 N N . TRP A 1 188 ? 0.457 -5.163 -29.838 1.00 34.78 188 TRP A N 1
ATOM 1447 C CA . TRP A 1 188 ? 0.432 -3.714 -29.708 1.00 34.78 188 TRP A CA 1
ATOM 1448 C C . TRP A 1 188 ? -0.688 -3.369 -28.728 1.00 34.78 188 TRP A C 1
ATOM 1450 O O . TRP A 1 188 ? -1.860 -3.528 -29.047 1.00 34.78 188 TRP A O 1
ATOM 1460 N N . LEU A 1 189 ? -0.336 -2.932 -27.521 1.00 31.95 189 LEU A N 1
ATOM 1461 C CA . LEU A 1 189 ? -1.284 -2.219 -26.673 1.00 31.95 189 LEU A CA 1
ATOM 1462 C C . LEU A 1 189 ? -1.225 -0.754 -27.087 1.00 31.95 189 LEU A C 1
ATOM 1464 O O . LEU A 1 189 ? -0.305 -0.018 -26.728 1.00 31.95 189 LEU A O 1
ATOM 1468 N N . THR A 1 190 ? -2.201 -0.380 -27.907 1.00 34.22 190 THR A N 1
ATOM 1469 C CA . THR A 1 190 ? -2.680 0.988 -28.056 1.00 34.22 190 THR A CA 1
ATOM 1470 C C . THR A 1 190 ? -2.915 1.601 -26.679 1.00 34.22 190 THR A C 1
ATOM 1472 O O . THR A 1 190 ? -3.470 0.968 -25.780 1.00 34.22 190 THR A O 1
ATOM 1475 N N . SER A 1 191 ? -2.460 2.844 -26.531 1.00 30.52 191 SER A N 1
ATOM 1476 C CA . SER A 1 191 ? -2.738 3.716 -25.397 1.00 30.52 191 SER A CA 1
ATOM 1477 C C . SER A 1 191 ? -4.216 3.670 -25.025 1.00 30.52 191 SER A C 1
ATOM 1479 O O . SER A 1 191 ? -5.064 4.068 -25.819 1.00 30.52 191 SER A O 1
ATOM 1481 N N . ILE A 1 192 ? -4.519 3.263 -23.794 1.00 34.12 192 ILE A N 1
ATOM 1482 C CA . ILE A 1 192 ? -5.739 3.725 -23.140 1.00 34.12 192 ILE A CA 1
ATOM 1483 C C . ILE A 1 192 ? -5.435 5.157 -22.718 1.00 34.12 192 ILE A C 1
ATOM 1485 O O . ILE A 1 192 ? -4.642 5.405 -21.810 1.00 34.12 192 ILE A O 1
ATOM 1489 N N . ALA A 1 193 ? -5.998 6.088 -23.481 1.00 32.16 193 ALA A N 1
ATOM 1490 C CA . ALA A 1 193 ? -6.068 7.487 -23.130 1.00 32.16 193 ALA A CA 1
ATOM 1491 C C . ALA A 1 193 ? -6.841 7.622 -21.813 1.00 32.16 193 ALA A C 1
ATOM 1493 O O . ALA A 1 193 ? -8.007 7.241 -21.729 1.00 32.16 193 ALA A O 1
ATOM 1494 N N . THR A 1 194 ? -6.196 8.180 -20.794 1.00 36.84 194 THR A N 1
ATOM 1495 C CA . THR A 1 194 ? -6.916 8.850 -19.715 1.00 36.84 194 THR A CA 1
ATOM 1496 C C . THR A 1 194 ? -7.223 10.270 -20.199 1.00 36.84 194 THR A C 1
ATOM 1498 O O . THR A 1 194 ? -6.358 10.931 -20.772 1.00 36.84 194 THR A O 1
ATOM 1501 N N . SER A 1 195 ? -8.480 10.669 -20.026 1.00 31.34 195 SER A N 1
ATOM 1502 C CA . SER A 1 195 ? -9.153 11.902 -20.457 1.00 31.34 195 SER A CA 1
ATOM 1503 C C . SER A 1 195 ? -8.415 13.245 -20.235 1.00 31.34 195 SER A C 1
ATOM 1505 O O . SER A 1 195 ? -7.424 13.310 -19.509 1.00 31.34 195 SER A O 1
ATOM 1507 N N . PRO A 1 196 ? -8.883 14.325 -20.901 1.00 38.38 196 PRO A N 1
ATOM 1508 C CA . PRO A 1 196 ? -8.072 15.441 -21.372 1.00 38.38 196 PRO A CA 1
ATOM 1509 C C . PRO A 1 196 ? -7.917 16.558 -20.338 1.00 38.38 196 PRO A C 1
ATOM 1511 O O . PRO A 1 196 ? -8.875 16.999 -19.715 1.00 38.38 196 PRO A O 1
ATOM 1514 N N . GLY A 1 197 ? -6.702 17.086 -20.237 1.00 37.75 197 GLY A N 1
ATOM 1515 C CA . GLY A 1 197 ? -6.414 18.302 -19.489 1.00 37.75 197 GLY A CA 1
ATOM 1516 C C . GLY A 1 197 ? -4.928 18.381 -19.191 1.00 37.75 197 GLY A C 1
ATOM 1517 O O . GLY A 1 197 ? -4.400 17.522 -18.504 1.00 37.75 197 GLY A O 1
ATOM 1518 N N . GLN A 1 198 ? -4.269 19.419 -19.704 1.00 35.16 198 GLN A N 1
ATOM 1519 C CA . GLN A 1 198 ? -2.828 19.707 -19.596 1.00 35.16 198 GLN A CA 1
ATOM 1520 C C . GLN A 1 198 ? -1.941 19.063 -20.674 1.00 35.16 198 GLN A C 1
ATOM 1522 O O . GLN A 1 198 ? -1.089 18.208 -20.446 1.00 35.16 198 GLN A O 1
ATOM 1527 N N . ARG A 1 199 ? -2.101 19.578 -21.897 1.00 28.91 199 ARG A N 1
ATOM 1528 C CA . ARG A 1 199 ? -1.091 19.505 -22.955 1.00 28.91 199 ARG A CA 1
ATOM 1529 C C . ARG A 1 199 ? -0.078 20.637 -22.733 1.00 28.91 199 ARG A C 1
ATOM 1531 O O . ARG A 1 199 ? -0.264 21.729 -23.260 1.00 28.91 199 ARG A O 1
ATOM 1538 N N . LEU A 1 200 ? 0.993 20.389 -21.975 1.00 29.45 200 LEU A N 1
ATOM 1539 C CA . LEU A 1 200 ? 2.167 21.269 -21.988 1.00 29.45 200 LEU A CA 1
ATOM 1540 C C . LEU A 1 200 ? 2.937 21.012 -23.293 1.00 29.45 200 LEU A C 1
ATOM 1542 O O . LEU A 1 200 ? 3.652 20.022 -23.444 1.00 29.45 200 LEU A O 1
ATOM 1546 N N . MET A 1 201 ? 2.722 21.881 -24.278 1.00 26.25 201 MET A N 1
ATOM 1547 C CA . MET A 1 201 ? 3.464 21.906 -25.536 1.00 26.25 201 MET A CA 1
ATOM 1548 C C . MET A 1 201 ? 4.892 22.407 -25.264 1.00 26.25 201 MET A C 1
ATOM 1550 O O . MET A 1 201 ? 5.114 23.604 -25.133 1.00 26.25 201 MET A O 1
ATOM 1554 N N . MET A 1 202 ? 5.881 21.513 -25.227 1.00 29.11 202 MET A N 1
ATOM 1555 C CA . MET A 1 202 ? 7.269 21.900 -25.499 1.00 29.11 202 MET A CA 1
ATOM 1556 C C . MET A 1 202 ? 7.535 21.713 -26.993 1.00 29.11 202 MET A C 1
ATOM 1558 O O . MET A 1 202 ? 7.768 20.602 -27.468 1.00 29.11 202 MET A O 1
ATOM 1562 N N . ARG A 1 203 ? 7.465 22.813 -27.752 1.00 27.55 203 ARG A N 1
ATOM 1563 C CA . ARG A 1 203 ? 7.971 22.875 -29.128 1.00 27.55 203 ARG A CA 1
ATOM 1564 C C . ARG A 1 203 ? 9.474 23.144 -29.089 1.00 27.55 203 ARG A C 1
ATOM 1566 O O . ARG A 1 203 ? 9.925 24.129 -28.518 1.00 27.55 203 ARG A O 1
ATOM 1573 N N . LYS A 1 204 ? 10.231 22.256 -29.729 1.00 30.12 204 LYS A N 1
ATOM 1574 C CA . LYS A 1 204 ? 11.656 22.400 -30.025 1.00 30.12 204 LYS A CA 1
ATOM 1575 C C . LYS A 1 204 ? 11.779 22.940 -31.454 1.00 30.12 204 LYS A C 1
ATOM 1577 O O . LYS A 1 204 ? 11.482 22.225 -32.402 1.00 30.12 204 LYS A O 1
ATOM 1582 N N . SER A 1 205 ? 12.178 24.196 -31.596 1.00 30.86 205 SER A N 1
ATOM 1583 C CA . SER A 1 205 ? 12.611 24.835 -32.851 1.00 30.86 205 SER A CA 1
ATOM 1584 C C . SER A 1 205 ? 13.215 26.172 -32.427 1.00 30.86 205 SER A C 1
ATOM 1586 O O . SER A 1 205 ? 12.551 26.927 -31.734 1.00 30.86 205 SER A O 1
ATOM 1588 N N . GLY A 1 206 ? 14.487 26.467 -32.653 1.00 27.86 206 GLY A N 1
ATOM 1589 C CA . GLY A 1 206 ? 15.136 26.506 -33.957 1.00 27.86 206 GLY A CA 1
ATOM 1590 C C . GLY A 1 206 ? 15.630 27.947 -34.125 1.00 27.86 206 GLY A C 1
ATOM 1591 O O . GLY A 1 206 ? 14.904 28.880 -33.805 1.00 27.86 206 GLY A O 1
ATOM 1592 N N . ALA A 1 207 ? 16.894 28.100 -34.501 1.00 31.66 207 ALA A N 1
ATOM 1593 C CA . ALA A 1 207 ? 17.665 29.338 -34.494 1.00 31.66 207 ALA A CA 1
ATOM 1594 C C . ALA A 1 207 ? 16.934 30.577 -35.049 1.00 31.66 207 ALA A C 1
ATOM 1596 O O . ALA A 1 207 ? 16.360 30.529 -36.134 1.00 31.66 207 ALA A O 1
ATOM 1597 N N . PHE A 1 208 ? 17.071 31.714 -34.360 1.00 25.83 208 PHE A N 1
ATOM 1598 C CA . PHE A 1 208 ? 16.810 33.033 -34.934 1.00 25.83 208 PHE A CA 1
ATOM 1599 C C . PHE A 1 208 ? 18.104 33.852 -34.911 1.00 25.83 208 PHE A C 1
ATOM 1601 O O . PHE A 1 208 ? 18.594 34.249 -33.852 1.00 25.83 208 PHE A O 1
ATOM 1608 N N . ARG A 1 209 ? 18.679 34.052 -36.104 1.00 29.81 209 ARG A N 1
ATOM 1609 C CA . ARG A 1 209 ? 19.761 35.008 -36.369 1.00 29.81 209 ARG A CA 1
ATOM 1610 C C . ARG A 1 209 ? 19.261 36.415 -36.038 1.00 29.81 209 ARG A C 1
ATOM 1612 O O . ARG A 1 209 ? 18.190 36.798 -36.494 1.00 29.81 209 ARG A O 1
ATOM 1619 N N . ARG A 1 210 ? 20.058 37.207 -35.322 1.00 27.75 210 ARG A N 1
ATOM 1620 C CA . ARG A 1 210 ? 19.908 38.667 -35.295 1.00 27.75 210 ARG A CA 1
ATOM 1621 C C . ARG A 1 210 ? 20.914 39.272 -36.269 1.00 27.75 210 ARG A C 1
ATOM 1623 O O . ARG A 1 210 ? 22.104 39.004 -36.141 1.00 27.75 210 ARG A O 1
ATOM 1630 N N . SER A 1 211 ? 20.427 40.096 -37.192 1.00 29.00 211 SER A N 1
ATOM 1631 C CA . SER A 1 211 ? 21.230 41.106 -37.888 1.00 29.00 211 SER A CA 1
ATOM 1632 C C . SER A 1 211 ? 20.619 42.497 -37.659 1.00 29.00 211 SER A C 1
ATOM 1634 O O . SER A 1 211 ? 19.429 42.576 -37.349 1.00 29.00 211 SER A O 1
ATOM 1636 N N . PRO A 1 212 ? 21.430 43.569 -37.732 1.00 54.91 212 PRO A N 1
ATOM 1637 C CA . PRO A 1 212 ? 21.185 44.833 -37.037 1.00 54.91 212 PRO A CA 1
ATOM 1638 C C . PRO A 1 212 ? 20.762 45.979 -37.974 1.00 54.91 212 PRO A C 1
ATOM 1640 O O . PRO A 1 212 ? 21.146 45.987 -39.137 1.00 54.91 212 PRO A O 1
ATOM 1643 N N . ALA A 1 213 ? 20.018 46.950 -37.436 1.00 30.00 213 ALA A N 1
ATOM 1644 C CA . ALA A 1 213 ? 19.800 48.335 -37.905 1.00 30.00 213 ALA A CA 1
ATOM 1645 C C . ALA A 1 213 ? 18.647 48.916 -37.053 1.00 30.00 213 ALA A C 1
ATOM 1647 O O . ALA A 1 213 ? 17.785 48.154 -36.629 1.00 30.00 213 ALA A O 1
ATOM 1648 N N . SER A 1 214 ? 18.491 50.197 -36.728 1.00 32.44 214 SER A N 1
ATOM 1649 C CA . SER A 1 214 ? 19.237 51.443 -36.922 1.00 32.44 214 SER A CA 1
ATOM 1650 C C . SER A 1 214 ? 18.523 52.517 -36.075 1.00 32.44 214 SER A C 1
ATOM 1652 O O . SER A 1 214 ? 17.353 52.368 -35.729 1.00 32.44 214 SER A O 1
ATOM 1654 N N . MET A 1 215 ? 19.236 53.594 -35.747 1.00 30.97 215 MET A N 1
ATOM 1655 C CA . MET A 1 215 ? 18.798 54.767 -34.974 1.00 30.97 215 MET A CA 1
ATOM 1656 C C . MET A 1 215 ? 17.620 55.553 -35.591 1.00 30.97 215 MET A C 1
ATOM 1658 O O . MET A 1 215 ? 17.536 55.669 -36.810 1.00 30.97 215 MET A O 1
ATOM 1662 N N . SER A 1 216 ? 16.789 56.180 -34.742 1.00 31.38 216 SER A N 1
ATOM 1663 C CA . SER A 1 216 ? 16.269 57.577 -34.829 1.00 31.38 216 SER A CA 1
ATOM 1664 C C . SER A 1 216 ? 15.168 57.788 -33.758 1.00 31.38 216 SER A C 1
ATOM 1666 O O . SER A 1 216 ? 14.263 56.978 -33.629 1.00 31.38 216 SER A O 1
ATOM 1668 N N . SER A 1 217 ? 15.393 58.645 -32.750 1.00 30.80 217 SER A N 1
ATOM 1669 C CA . SER A 1 217 ? 14.982 60.067 -32.635 1.00 30.80 217 SER A CA 1
ATOM 1670 C C . SER A 1 217 ? 13.482 60.315 -32.369 1.00 30.80 217 SER A C 1
ATOM 1672 O O . SER A 1 217 ? 12.701 60.264 -33.307 1.00 30.80 217 SER A O 1
ATOM 1674 N N . SER A 1 218 ? 13.115 60.743 -31.143 1.00 32.12 218 SER A N 1
ATOM 1675 C CA . SER A 1 218 ? 12.648 62.124 -30.842 1.00 32.12 218 SER A CA 1
ATOM 1676 C C . SER A 1 218 ? 12.049 62.289 -29.422 1.00 32.12 218 SER A C 1
ATOM 1678 O O . SER A 1 218 ? 11.192 61.505 -29.036 1.00 32.12 218 SER A O 1
ATOM 1680 N N . ARG A 1 219 ? 12.522 63.330 -28.699 1.00 33.31 219 ARG A N 1
ATOM 1681 C CA . ARG A 1 219 ? 11.851 64.321 -27.794 1.00 33.31 219 ARG A CA 1
ATOM 1682 C C . ARG A 1 219 ? 10.408 64.047 -27.292 1.00 33.31 219 ARG A C 1
ATOM 1684 O O . ARG A 1 219 ? 9.594 63.567 -28.055 1.00 33.31 219 ARG A O 1
ATOM 1691 N N . ALA A 1 220 ? 9.928 64.491 -26.122 1.00 33.00 220 ALA A N 1
ATOM 1692 C CA . ALA A 1 220 ? 10.391 65.385 -25.050 1.00 33.00 220 ALA A CA 1
ATOM 1693 C C . ALA A 1 220 ? 9.394 65.322 -23.857 1.00 33.00 220 ALA A C 1
ATOM 1695 O O . ALA A 1 220 ? 8.305 64.777 -24.003 1.00 33.00 220 ALA A O 1
ATOM 1696 N N . VAL A 1 221 ? 9.748 66.014 -22.762 1.00 37.12 221 VAL A N 1
ATOM 1697 C CA . VAL A 1 221 ? 8.905 66.770 -21.799 1.00 37.12 221 VAL A CA 1
ATOM 1698 C C . VAL A 1 221 ? 9.149 66.406 -20.322 1.00 37.12 221 VAL A C 1
ATOM 1700 O O . VAL A 1 221 ? 9.425 65.279 -19.936 1.00 37.12 221 VAL A O 1
ATOM 1703 N N . SER A 1 222 ? 9.158 67.483 -19.549 1.00 34.28 222 SER A N 1
ATOM 1704 C CA . SER A 1 222 ? 9.840 67.862 -18.313 1.00 34.28 222 SER A CA 1
ATOM 1705 C C . SER A 1 222 ? 9.119 67.559 -16.988 1.00 34.28 222 SER A C 1
ATOM 1707 O O . SER A 1 222 ? 7.921 67.788 -16.917 1.00 34.28 222 SER A O 1
ATOM 1709 N N . SER A 1 223 ? 9.925 67.235 -15.954 1.00 35.38 223 SER A N 1
ATOM 1710 C CA . SER A 1 223 ? 9.930 67.715 -14.538 1.00 35.38 223 SER A CA 1
ATOM 1711 C C . SER A 1 223 ? 8.645 67.670 -13.664 1.00 35.38 223 SER A C 1
ATOM 1713 O O . SER A 1 223 ? 7.541 67.576 -14.172 1.00 35.38 223 SER A O 1
ATOM 1715 N N . PRO A 1 224 ? 8.725 67.960 -12.344 1.00 55.09 224 PRO A N 1
ATOM 1716 C CA . PRO A 1 224 ? 9.558 67.360 -11.286 1.00 55.09 224 PRO A CA 1
ATOM 1717 C C . PRO A 1 224 ? 8.727 67.035 -10.007 1.00 55.09 224 PRO A C 1
ATOM 1719 O O . PRO A 1 224 ? 7.603 67.507 -9.874 1.00 55.09 224 PRO A O 1
ATOM 1722 N N . ARG A 1 225 ? 9.307 66.333 -9.013 1.00 37.28 225 ARG A N 1
ATOM 1723 C CA . ARG A 1 225 ? 9.344 66.731 -7.575 1.00 37.28 225 ARG A CA 1
ATOM 1724 C C . ARG A 1 225 ? 9.813 65.597 -6.643 1.00 37.28 225 ARG A C 1
ATOM 1726 O O . ARG A 1 225 ? 9.111 64.630 -6.380 1.00 37.28 225 ARG A O 1
ATOM 1733 N N . SER A 1 226 ? 11.023 65.807 -6.129 1.00 38.56 226 SER A N 1
ATOM 1734 C CA . SER A 1 226 ? 11.502 65.605 -4.748 1.00 38.56 226 SER A CA 1
ATOM 1735 C C . SER A 1 226 ? 10.451 65.947 -3.676 1.00 38.56 226 SER A C 1
ATOM 1737 O O . SER A 1 226 ? 9.570 66.756 -3.942 1.00 38.56 226 SER A O 1
ATOM 1739 N N . ALA A 1 227 ? 10.512 65.564 -2.407 1.00 38.28 227 ALA A N 1
ATOM 1740 C CA . ALA A 1 227 ? 11.367 64.744 -1.550 1.00 38.28 227 ALA A CA 1
ATOM 1741 C C . ALA A 1 227 ? 10.718 64.854 -0.155 1.00 38.28 227 ALA A C 1
ATOM 1743 O O . ALA A 1 227 ? 10.085 65.871 0.113 1.00 38.28 227 ALA A O 1
ATOM 1744 N N . THR A 1 228 ? 10.968 63.914 0.751 1.00 38.38 228 THR A N 1
ATOM 1745 C CA . THR A 1 228 ? 11.276 64.262 2.148 1.00 38.38 228 THR A CA 1
ATOM 1746 C C . THR A 1 228 ? 11.977 63.093 2.827 1.00 38.38 228 THR A C 1
ATOM 1748 O O . THR A 1 228 ? 11.550 61.943 2.779 1.00 38.38 228 THR A O 1
ATOM 1751 N N . SER A 1 229 ? 13.103 63.433 3.434 1.00 37.22 229 SER A N 1
ATOM 1752 C CA . SER A 1 229 ? 14.026 62.602 4.190 1.00 37.22 229 SER A CA 1
ATOM 1753 C C . SER A 1 229 ? 14.135 63.157 5.607 1.00 37.22 229 SER A C 1
ATOM 1755 O O . SER A 1 229 ? 14.181 64.375 5.763 1.00 37.22 229 SER A O 1
ATOM 1757 N N . GLY A 1 230 ? 14.320 62.263 6.582 1.00 33.53 230 GLY A N 1
ATOM 1758 C CA . GLY A 1 230 ? 14.855 62.557 7.919 1.00 33.53 230 GLY A CA 1
ATOM 1759 C C . GLY A 1 230 ? 13.812 63.063 8.921 1.00 33.53 230 GLY A C 1
ATOM 1760 O O . GLY A 1 230 ? 12.940 63.840 8.574 1.00 33.53 230 GLY A O 1
ATOM 1761 N N . GLY A 1 231 ? 13.821 62.678 10.192 1.00 33.00 231 GLY A N 1
ATOM 1762 C CA . GLY A 1 231 ? 14.759 61.882 10.976 1.00 33.00 231 GLY A CA 1
ATOM 1763 C C . GLY A 1 231 ? 14.568 62.216 12.466 1.00 33.00 231 GLY A C 1
ATOM 1764 O O . GLY A 1 231 ? 13.969 63.233 12.793 1.00 33.00 231 GLY A O 1
ATOM 1765 N N . SER A 1 232 ? 15.165 61.390 13.331 1.00 36.16 232 SER A N 1
ATOM 1766 C CA . SER A 1 232 ? 15.541 61.674 14.732 1.00 36.16 232 SER A CA 1
ATOM 1767 C C . SER A 1 232 ? 14.494 61.573 15.868 1.00 36.16 232 SER A C 1
ATOM 1769 O O . SER A 1 232 ? 13.682 62.463 16.072 1.00 36.16 232 SER A O 1
ATOM 1771 N N . ALA A 1 233 ? 14.687 60.515 16.676 1.00 43.03 233 ALA A N 1
ATOM 1772 C CA . ALA A 1 233 ? 14.811 60.447 18.149 1.00 43.03 233 ALA A CA 1
ATOM 1773 C C . ALA A 1 233 ? 13.781 61.127 19.081 1.00 43.03 233 ALA A C 1
ATOM 1775 O O . ALA A 1 233 ? 13.613 62.336 19.022 1.00 43.03 233 ALA A O 1
ATOM 1776 N N . ASN A 1 234 ? 13.277 60.396 20.098 1.00 36.94 234 ASN A N 1
ATOM 1777 C CA . ASN A 1 234 ? 13.744 60.483 21.505 1.00 36.94 234 ASN A CA 1
ATOM 1778 C C . ASN A 1 234 ? 13.016 59.496 22.470 1.00 36.94 234 ASN A C 1
ATOM 1780 O O . ASN A 1 234 ? 11.841 59.215 22.286 1.00 36.94 234 ASN A O 1
ATOM 1784 N N . ARG A 1 235 ? 13.771 59.026 23.486 1.00 38.00 235 ARG A N 1
ATOM 1785 C CA . ARG A 1 235 ? 13.492 58.593 24.897 1.00 38.00 235 ARG A CA 1
ATOM 1786 C C . ARG A 1 235 ? 12.098 58.095 25.362 1.00 38.00 235 ARG A C 1
ATOM 1788 O O . ARG A 1 235 ? 11.098 58.723 25.069 1.00 38.00 235 ARG A O 1
ATOM 1795 N N . ARG A 1 236 ? 12.054 56.944 26.085 1.00 40.09 236 ARG A N 1
ATOM 1796 C CA . ARG A 1 236 ? 11.850 56.714 27.568 1.00 40.09 236 ARG A CA 1
ATOM 1797 C C . ARG A 1 236 ? 10.572 57.373 28.126 1.00 40.09 236 ARG A C 1
ATOM 1799 O O . ARG A 1 236 ? 10.351 58.529 27.819 1.00 40.09 236 ARG A O 1
ATOM 1806 N N . SER A 1 237 ? 9.714 56.809 28.975 1.00 40.22 237 SER A N 1
ATOM 1807 C CA . SER A 1 237 ? 9.687 55.749 30.014 1.00 40.22 237 SER A CA 1
ATOM 1808 C C . SER A 1 237 ? 8.186 55.469 30.289 1.00 40.22 237 SER A C 1
ATOM 1810 O O . SER A 1 237 ? 7.378 56.354 30.013 1.00 40.22 237 SER A O 1
ATOM 1812 N N . TRP A 1 238 ? 7.733 54.280 30.684 1.00 41.84 238 TRP A N 1
ATOM 1813 C CA . TRP A 1 238 ? 7.664 53.685 32.031 1.00 41.84 238 TRP A CA 1
ATOM 1814 C C . TRP A 1 238 ? 7.264 52.213 31.876 1.00 41.84 238 TRP A C 1
ATOM 1816 O O . TRP A 1 238 ? 6.545 51.920 30.893 1.00 41.84 238 TRP A O 1
#

Radius of gyration: 33.87 Å; chains: 1; bounding box: 57×100×74 Å